Protein AF-A0A084AQ09-F1 (afdb_monomer)

Foldseek 3Di:
DPVPPPVPPPPPPPPPPDDPDDDPPPLPPVLPPQPPPDDDCVVQVVLQVLQLCCLVVPLLPDPVNVVVCVVQQHDRPVCVVVVVVVPDDDDDDPPPPPPPSVNRVLLVLLSCQFAQVNDPVSQCSNGNDSSCRHVVSSNLSSNLVLVVCVVPDDPVVSQVSSADPPRSGGPHGDDHPPQDPVSVVVSVVSVVVVVVVVVCCVDCNHPPNPPPPDDD

Mean predicted aligned error: 13.85 Å

Radius of gyration: 21.56 Å; Cα contacts (8 Å, |Δi|>4): 158; chains: 1; bounding box: 60×42×76 Å

InterPro domains:
  IPR053267 Verrucosidin biosynthesis-associated protein [PTHR42087] (35-210)

Structure (mmCIF, N/CA/C/O backbone):
data_AF-A0A084AQ09-F1
#
_entry.id   AF-A0A084AQ09-F1
#
loop_
_atom_site.group_PDB
_atom_site.id
_atom_site.type_symbol
_atom_site.label_atom_id
_atom_site.label_alt_id
_atom_site.label_comp_id
_atom_site.label_asym_id
_atom_site.label_entity_id
_atom_site.label_seq_id
_atom_site.pdbx_PDB_ins_code
_atom_site.Cartn_x
_atom_site.Cartn_y
_atom_site.Cartn_z
_atom_site.occupancy
_atom_site.B_iso_or_equiv
_atom_site.auth_seq_id
_atom_site.auth_comp_id
_atom_site.auth_asym_id
_atom_site.auth_atom_id
_atom_site.pdbx_PDB_model_num
ATOM 1 N N . MET A 1 1 ? -29.476 0.395 12.402 1.00 36.78 1 MET A N 1
ATOM 2 C CA . MET A 1 1 ? -29.110 1.806 12.131 1.00 36.78 1 MET A CA 1
ATOM 3 C C . MET A 1 1 ? -29.546 2.772 13.251 1.00 36.78 1 MET A C 1
ATOM 5 O O . MET A 1 1 ? -29.807 3.928 12.966 1.00 36.78 1 MET A O 1
ATOM 9 N N . TYR A 1 2 ? -29.608 2.331 14.520 1.00 25.38 2 TYR A N 1
ATOM 10 C CA . TYR A 1 2 ? -29.968 3.191 15.671 1.00 25.38 2 TYR A CA 1
ATOM 11 C C . TYR A 1 2 ? -29.062 3.009 16.904 1.00 25.38 2 TYR A C 1
ATOM 13 O O . TYR A 1 2 ? -29.253 3.682 17.906 1.00 25.38 2 TYR A O 1
ATOM 21 N N . VAL A 1 3 ? -28.024 2.171 16.816 1.00 29.95 3 VAL A N 1
ATOM 22 C CA . VAL A 1 3 ? -26.979 2.068 17.857 1.00 29.95 3 VAL A CA 1
ATOM 23 C C . VAL A 1 3 ? -25.867 3.118 17.637 1.00 29.95 3 VAL A C 1
ATOM 25 O O . VAL A 1 3 ? -25.053 3.369 18.511 1.00 29.95 3 VAL A O 1
ATOM 28 N N . PHE A 1 4 ? -25.888 3.815 16.494 1.00 36.34 4 PHE A N 1
ATOM 29 C CA . PHE A 1 4 ? -24.836 4.737 16.042 1.00 36.34 4 PHE A CA 1
ATOM 30 C C . PHE A 1 4 ? -24.928 6.177 16.586 1.00 36.34 4 PHE A C 1
ATOM 32 O O . PHE A 1 4 ? -24.011 6.958 16.363 1.00 36.34 4 PHE A O 1
ATOM 39 N N . ALA A 1 5 ? -26.005 6.549 17.287 1.00 28.75 5 ALA A N 1
ATOM 40 C CA . ALA A 1 5 ? -26.196 7.919 17.787 1.00 28.75 5 ALA A CA 1
ATOM 41 C C . ALA A 1 5 ? -26.001 8.065 19.307 1.00 28.75 5 ALA A C 1
ATOM 43 O O . ALA A 1 5 ? -25.751 9.166 19.785 1.00 28.75 5 ALA A O 1
ATOM 44 N N . ALA A 1 6 ? -26.091 6.975 20.076 1.00 27.61 6 ALA A N 1
ATOM 45 C CA . ALA A 1 6 ? -26.111 7.057 21.538 1.00 27.61 6 ALA A CA 1
ATOM 46 C C . ALA A 1 6 ? -24.719 7.205 22.177 1.00 27.61 6 ALA A C 1
ATOM 48 O O . ALA A 1 6 ? -24.623 7.683 23.299 1.00 27.61 6 ALA A O 1
ATOM 49 N N . PHE A 1 7 ? -23.640 6.855 21.470 1.00 29.42 7 PHE A N 1
ATOM 50 C CA . PHE A 1 7 ? -22.275 6.962 22.009 1.00 29.42 7 PHE A CA 1
ATOM 51 C C . PHE A 1 7 ? -21.603 8.324 21.758 1.00 29.42 7 PHE A C 1
ATOM 53 O O . PHE A 1 7 ? -20.491 8.555 22.221 1.00 29.42 7 PHE A O 1
ATOM 60 N N . LEU A 1 8 ? -22.269 9.231 21.034 1.00 36.00 8 LEU A N 1
ATOM 61 C CA . LEU A 1 8 ? -21.728 10.548 20.673 1.00 36.00 8 LEU A CA 1
ATOM 62 C C . LEU A 1 8 ? -22.194 11.693 21.584 1.00 36.00 8 LEU A C 1
ATOM 64 O O . LEU A 1 8 ? -21.712 12.806 21.415 1.00 36.00 8 LEU A O 1
ATOM 68 N N . MET A 1 9 ? -23.100 11.456 22.540 1.00 27.83 9 MET A N 1
ATOM 69 C CA . MET A 1 9 ? -23.623 12.528 23.404 1.00 27.83 9 MET A CA 1
ATOM 70 C C . MET A 1 9 ? -22.913 12.686 24.757 1.00 27.83 9 MET A C 1
ATOM 72 O O . MET A 1 9 ? -23.217 13.642 25.457 1.00 27.83 9 MET A O 1
ATOM 76 N N . ASP A 1 10 ? -21.959 11.819 25.117 1.00 33.75 10 ASP A N 1
ATOM 77 C CA . ASP A 1 10 ? -21.291 11.880 26.436 1.00 33.75 10 ASP A CA 1
ATOM 78 C C . ASP A 1 10 ? -19.809 12.312 26.386 1.00 33.75 10 ASP A C 1
ATOM 80 O O . ASP A 1 10 ? -19.126 12.354 27.405 1.00 33.75 10 ASP A O 1
ATOM 84 N N . TYR A 1 11 ? -19.294 12.687 25.207 1.00 38.72 11 TYR A N 1
ATOM 85 C CA . TYR A 1 11 ? -17.913 13.171 25.025 1.00 38.72 11 TYR A CA 1
ATOM 86 C C . TYR A 1 11 ? -17.787 14.707 24.959 1.00 38.72 11 TYR A C 1
ATOM 88 O O . TYR A 1 11 ? -16.768 15.228 24.510 1.00 38.72 11 TYR A O 1
ATOM 96 N N . ASP A 1 12 ? -18.770 15.451 25.476 1.00 31.12 12 ASP A N 1
ATOM 97 C CA . ASP A 1 12 ? -18.714 16.922 25.608 1.00 31.12 12 ASP A CA 1
ATOM 98 C C . ASP A 1 12 ? -17.804 17.412 26.764 1.00 31.12 12 ASP A C 1
ATOM 100 O O . ASP A 1 12 ? -17.785 18.594 27.114 1.00 31.12 12 ASP A O 1
ATOM 104 N N . LEU A 1 13 ? -16.999 16.522 27.357 1.00 30.91 13 LEU A N 1
ATOM 105 C CA . LEU A 1 13 ? -16.125 16.812 28.503 1.00 30.91 13 LEU A CA 1
ATOM 106 C C . LEU A 1 13 ? -14.621 16.701 28.213 1.00 30.91 13 LEU A C 1
ATOM 108 O O . LEU A 1 13 ? -13.816 16.656 29.140 1.00 30.91 13 LEU A O 1
ATOM 112 N N . ILE A 1 14 ? -14.216 16.760 26.942 1.00 36.25 14 ILE A N 1
ATOM 113 C CA . ILE A 1 14 ? -12.836 17.107 26.574 1.00 36.25 14 ILE A CA 1
ATOM 114 C C . ILE A 1 14 ? -12.880 18.470 25.886 1.00 36.25 14 ILE A C 1
ATOM 116 O O . ILE A 1 14 ? -13.093 18.585 24.681 1.00 36.25 14 ILE A O 1
ATOM 120 N N . ARG A 1 15 ? -12.698 19.538 26.672 1.00 26.22 15 ARG A N 1
ATOM 121 C CA . ARG A 1 15 ? -12.430 20.874 26.129 1.00 26.22 15 ARG A CA 1
ATOM 122 C C . ARG A 1 15 ? -11.130 20.820 25.327 1.00 26.22 15 ARG A C 1
ATOM 124 O O . ARG A 1 15 ? -10.043 20.847 25.895 1.00 26.22 15 ARG A O 1
ATOM 131 N N . TRP A 1 16 ? -11.250 20.820 24.006 1.00 36.19 16 TRP A N 1
ATOM 132 C CA . TRP A 1 16 ? -10.146 20.898 23.043 1.00 36.19 16 TRP A CA 1
ATOM 133 C C . TRP A 1 16 ? -9.420 22.263 23.007 1.00 36.19 16 TRP A C 1
ATOM 135 O O . TRP A 1 16 ? -8.651 22.525 22.087 1.00 36.19 16 TRP A O 1
ATOM 145 N N . GLU A 1 17 ? -9.633 23.148 23.986 1.00 27.42 17 GLU A N 1
ATOM 146 C CA . GLU A 1 17 ? -9.145 24.538 23.959 1.00 27.42 17 GLU A CA 1
ATOM 147 C C . GLU A 1 17 ? -7.803 24.786 24.666 1.00 27.42 17 GLU A C 1
ATOM 149 O O . GLU A 1 17 ? -7.363 25.931 24.748 1.00 27.42 17 GLU A O 1
ATOM 154 N N . GLN A 1 18 ? -7.100 23.760 25.160 1.00 26.33 18 GLN A N 1
ATOM 155 C CA . GLN A 1 18 ? -5.880 24.023 25.933 1.00 26.33 18 GLN A CA 1
ATOM 156 C C . GLN A 1 18 ? -4.788 22.961 25.803 1.00 26.33 18 GLN A C 1
ATOM 158 O O . GLN A 1 18 ? -4.275 22.450 26.793 1.00 26.33 18 GLN A O 1
ATOM 163 N N . ILE A 1 19 ? -4.374 22.673 24.567 1.00 34.56 19 ILE A N 1
ATOM 164 C CA . ILE A 1 19 ? -3.079 22.027 24.318 1.00 34.56 19 ILE A CA 1
ATOM 165 C C . ILE A 1 19 ? -2.219 23.009 23.513 1.00 34.56 19 ILE A C 1
ATOM 167 O O . ILE A 1 19 ? -2.520 23.253 22.341 1.00 34.56 19 ILE A O 1
ATOM 171 N N . PRO A 1 20 ? -1.184 23.626 24.117 1.00 28.11 20 PRO A N 1
ATOM 172 C CA . PRO A 1 20 ? -0.312 24.538 23.400 1.00 28.11 20 PRO A CA 1
ATOM 173 C C . PRO A 1 20 ? 0.409 23.792 22.277 1.00 28.11 20 PRO A C 1
ATOM 175 O O . PRO A 1 20 ? 0.836 22.648 22.417 1.00 28.11 20 PRO A O 1
ATOM 178 N N . SER A 1 21 ? 0.511 24.490 21.152 1.00 34.59 21 SER A N 1
ATOM 179 C CA . SER A 1 21 ? 1.165 24.113 19.907 1.00 34.59 21 SER A CA 1
ATOM 180 C C . SER A 1 21 ? 2.533 23.452 20.113 1.00 34.59 21 SER A C 1
ATOM 182 O O . SER A 1 21 ? 3.563 24.123 20.151 1.00 34.59 21 SER A O 1
ATOM 184 N N . VAL A 1 22 ? 2.561 22.128 20.171 1.00 32.09 22 VAL A N 1
ATOM 185 C CA . VAL A 1 22 ? 3.733 21.340 19.791 1.00 32.09 22 VAL A CA 1
ATOM 186 C C . VAL A 1 22 ? 3.439 20.769 18.415 1.00 32.09 22 VAL A C 1
ATOM 188 O O . VAL A 1 22 ? 2.390 20.175 18.190 1.00 32.09 22 VAL A O 1
ATOM 191 N N . GLY A 1 23 ? 4.312 21.075 17.457 1.00 31.42 23 GLY A N 1
ATOM 192 C CA . GLY A 1 23 ? 4.158 20.737 16.048 1.00 31.42 23 GLY A CA 1
ATOM 193 C C . GLY A 1 23 ? 3.923 19.248 15.836 1.00 31.42 23 GLY A C 1
ATOM 194 O O . GLY A 1 23 ? 4.862 18.464 15.748 1.00 31.42 23 GLY A O 1
ATOM 195 N N . TRP A 1 24 ? 2.659 18.868 15.688 1.00 33.50 24 TRP A N 1
ATOM 196 C CA . TRP A 1 24 ? 2.252 17.539 15.266 1.00 33.50 24 TRP A CA 1
ATOM 197 C C . TRP A 1 24 ? 2.425 17.399 13.747 1.00 33.50 24 TRP A C 1
ATOM 199 O O . TRP A 1 24 ? 1.485 17.102 13.019 1.00 33.50 24 TRP A O 1
ATOM 209 N N . THR A 1 25 ? 3.648 17.565 13.241 1.00 33.28 25 THR A N 1
ATOM 210 C CA . THR A 1 25 ? 4.078 16.793 12.067 1.00 33.28 25 THR A CA 1
ATOM 211 C C . THR A 1 25 ? 4.481 15.418 12.563 1.00 33.28 25 THR A C 1
ATOM 213 O O . THR A 1 25 ? 5.640 15.009 12.493 1.00 33.28 25 THR A O 1
ATOM 216 N N . LEU A 1 26 ? 3.508 14.697 13.114 1.00 36.06 26 LEU A N 1
ATOM 217 C CA . LEU A 1 26 ? 3.648 13.270 13.256 1.00 36.06 26 LEU A CA 1
ATOM 218 C C . LEU A 1 26 ? 3.593 12.716 11.836 1.00 36.06 26 LEU A C 1
ATOM 220 O O . LEU A 1 26 ? 2.523 12.505 11.268 1.00 36.06 26 LEU A O 1
ATOM 224 N N . LYS A 1 27 ? 4.774 12.453 11.270 1.00 42.00 27 LYS A N 1
ATOM 225 C CA . LYS A 1 27 ? 4.996 11.353 10.323 1.00 42.00 27 LYS A CA 1
ATOM 226 C C . LYS A 1 27 ? 4.650 10.066 11.096 1.00 42.00 27 LYS A C 1
ATOM 228 O O . LYS A 1 27 ? 5.517 9.281 11.459 1.00 42.00 27 LYS A O 1
ATOM 233 N N . LEU A 1 28 ? 3.376 9.915 11.463 1.00 39.19 28 LEU A N 1
ATOM 234 C CA . LEU A 1 28 ? 2.856 8.805 12.234 1.00 39.19 28 LEU A CA 1
ATOM 235 C C . LEU A 1 28 ? 2.646 7.672 11.240 1.00 39.19 28 LEU A C 1
ATOM 237 O O . LEU A 1 28 ? 1.545 7.371 10.787 1.00 39.19 28 LEU A O 1
ATOM 241 N N . ILE A 1 29 ? 3.756 7.048 10.865 1.00 42.47 29 ILE A N 1
ATOM 242 C CA . ILE A 1 29 ? 3.709 5.639 10.532 1.00 42.47 29 ILE A CA 1
ATOM 243 C C . ILE A 1 29 ? 3.490 4.958 11.889 1.00 42.47 29 ILE A C 1
ATOM 245 O O . ILE A 1 29 ? 4.448 4.541 12.535 1.00 42.47 29 ILE A O 1
ATOM 249 N N . ILE A 1 30 ? 2.241 4.921 12.377 1.00 41.56 30 ILE A N 1
ATOM 250 C CA . ILE A 1 30 ? 1.882 3.933 13.395 1.00 41.56 30 ILE A CA 1
ATOM 251 C C . ILE A 1 30 ? 1.972 2.600 12.659 1.00 41.56 30 ILE A C 1
ATOM 253 O O . ILE A 1 30 ? 1.019 2.145 12.029 1.00 41.56 30 ILE A O 1
ATOM 257 N N . ILE A 1 31 ? 3.157 1.994 12.676 1.00 42.09 31 ILE A N 1
ATOM 258 C CA . ILE A 1 31 ? 3.258 0.552 12.522 1.00 42.09 31 ILE A CA 1
ATOM 259 C C . ILE A 1 31 ? 2.724 0.025 13.852 1.00 42.09 31 ILE A C 1
ATOM 261 O O . ILE A 1 31 ? 3.464 -0.052 14.829 1.00 42.09 31 ILE A O 1
ATOM 265 N N . GLN A 1 32 ? 1.411 -0.222 13.927 1.00 47.31 32 GLN A N 1
ATOM 266 C CA . GLN A 1 32 ? 0.847 -1.002 15.028 1.00 47.31 32 GLN A CA 1
ATOM 267 C C . GLN A 1 32 ? 1.655 -2.302 15.120 1.00 47.31 32 GLN A C 1
ATOM 269 O O . GLN A 1 32 ? 1.990 -2.855 14.062 1.00 47.31 32 GLN A O 1
ATOM 274 N N . PRO A 1 33 ? 1.977 -2.792 16.331 1.00 43.81 33 PRO A N 1
ATOM 2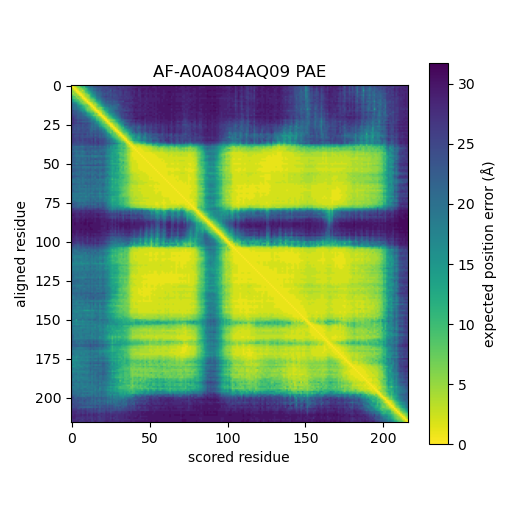75 C CA . PRO A 1 33 ? 2.596 -4.099 16.463 1.00 43.81 33 PRO A CA 1
ATOM 276 C C . PRO A 1 33 ? 1.700 -5.096 15.728 1.00 43.81 33 PRO A C 1
ATOM 278 O O . PRO A 1 33 ? 0.496 -5.182 15.980 1.00 43.81 33 PRO A O 1
ATOM 281 N N . MET A 1 34 ? 2.277 -5.760 14.725 1.00 49.91 34 MET A N 1
ATOM 282 C CA . MET A 1 34 ? 1.649 -6.890 14.048 1.00 49.91 34 MET A CA 1
ATOM 283 C C . MET A 1 34 ? 1.093 -7.812 15.132 1.00 49.91 34 MET A C 1
ATOM 285 O O . MET A 1 34 ? 1.819 -8.042 16.092 1.00 49.91 34 MET A O 1
ATOM 289 N N . GLN A 1 35 ? -0.157 -8.287 15.027 1.00 50.25 35 GLN A N 1
ATOM 290 C CA . GLN A 1 35 ? -0.752 -9.172 16.040 1.00 50.25 35 GLN A CA 1
ATOM 291 C C . GLN A 1 35 ? 0.271 -10.237 16.475 1.00 50.25 35 GLN A C 1
ATOM 293 O O . GLN A 1 35 ? 0.603 -11.141 15.711 1.00 50.25 35 GLN A O 1
ATOM 298 N N . GLU A 1 36 ? 0.812 -10.079 17.686 1.00 45.28 36 GLU A N 1
ATOM 299 C CA . GLU A 1 36 ? 2.079 -10.707 18.088 1.00 45.28 36 GLU A CA 1
ATOM 300 C C . GLU A 1 36 ? 1.964 -12.222 18.296 1.00 45.28 36 GLU A C 1
ATOM 302 O O . GLU A 1 36 ? 2.976 -12.908 18.403 1.00 45.28 36 GLU A O 1
ATOM 307 N N . SER A 1 37 ? 0.753 -12.784 18.333 1.00 50.44 37 SER A N 1
ATOM 308 C 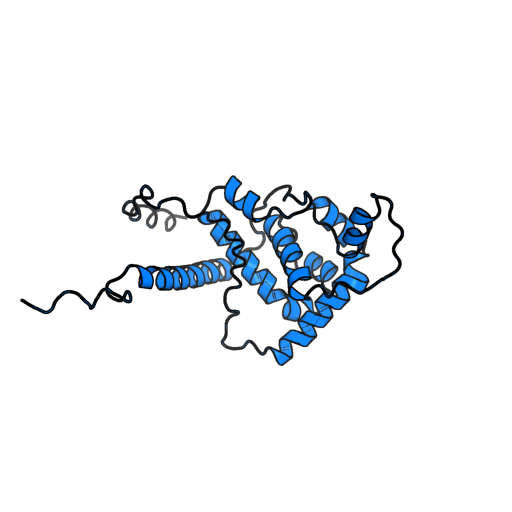CA . SER A 1 37 ? 0.564 -14.169 18.767 1.00 50.44 37 SER A CA 1
ATOM 309 C C . SER A 1 37 ? 1.082 -15.228 17.784 1.00 50.44 37 SER A C 1
ATOM 311 O O . SER A 1 37 ? 1.244 -16.373 18.203 1.00 50.44 37 SER A O 1
ATOM 313 N N . GLN A 1 38 ? 1.375 -14.881 16.519 1.00 56.94 38 GLN A N 1
ATOM 314 C CA . GLN A 1 38 ? 1.944 -15.804 15.515 1.00 56.94 38 GLN A CA 1
ATOM 315 C C . GLN A 1 38 ? 2.875 -15.134 14.480 1.00 56.94 38 GLN A C 1
ATOM 317 O O . GLN A 1 38 ? 3.055 -15.664 13.383 1.00 56.94 38 GLN A O 1
ATOM 322 N N . PHE A 1 39 ? 3.462 -13.967 14.772 1.00 70.75 39 PHE A N 1
ATOM 323 C CA . PHE A 1 39 ? 4.397 -13.352 13.825 1.00 70.75 39 PHE A CA 1
ATOM 324 C C . PHE A 1 39 ? 5.786 -13.995 13.911 1.00 70.75 39 PHE A C 1
ATOM 326 O O . PHE A 1 39 ? 6.589 -13.640 14.774 1.00 70.75 39 PHE A O 1
ATOM 333 N N . ASP A 1 40 ? 6.081 -14.921 12.997 1.00 84.50 40 ASP A N 1
ATOM 334 C CA . ASP A 1 40 ? 7.440 -15.426 12.802 1.00 84.50 40 ASP A CA 1
ATOM 335 C C . ASP A 1 40 ? 8.184 -14.564 11.773 1.00 84.50 40 ASP A C 1
ATOM 337 O O . ASP A 1 40 ? 7.911 -14.587 10.568 1.00 84.50 40 ASP A O 1
ATOM 341 N N . ILE A 1 41 ? 9.150 -13.788 12.264 1.00 84.94 41 ILE A N 1
ATOM 342 C CA . ILE A 1 41 ? 9.962 -12.896 11.438 1.00 84.94 41 ILE A CA 1
ATOM 343 C C . ILE A 1 41 ? 10.815 -13.651 10.409 1.00 84.94 41 ILE A C 1
ATOM 345 O O . ILE A 1 41 ? 11.088 -13.105 9.337 1.00 84.94 41 ILE A O 1
ATOM 349 N N . PHE A 1 42 ? 11.227 -14.887 10.704 1.00 89.38 42 PHE A N 1
ATOM 350 C CA . PHE A 1 42 ? 12.058 -15.695 9.813 1.00 89.38 42 PHE A CA 1
ATOM 351 C C . PHE A 1 42 ? 11.248 -16.306 8.673 1.00 89.38 42 PHE A C 1
ATOM 353 O O . PHE A 1 42 ? 11.768 -16.411 7.563 1.00 89.38 42 PHE A O 1
ATOM 360 N N . ASP A 1 43 ? 9.977 -16.626 8.910 1.00 89.94 43 ASP A N 1
ATOM 361 C CA . ASP A 1 43 ? 9.058 -17.062 7.856 1.00 89.94 43 ASP A CA 1
ATOM 362 C C . ASP A 1 43 ? 8.577 -15.879 7.004 1.00 89.94 43 ASP A C 1
ATOM 364 O O . ASP A 1 43 ? 8.440 -15.985 5.782 1.00 89.94 43 ASP A O 1
ATOM 368 N N . TRP A 1 44 ? 8.354 -14.723 7.634 1.00 90.94 44 TRP A N 1
ATOM 369 C CA . TRP A 1 44 ? 7.868 -13.520 6.965 1.00 90.94 44 TRP A CA 1
ATOM 370 C C . TRP A 1 44 ? 8.918 -12.847 6.073 1.00 90.94 44 TRP A C 1
ATOM 372 O O . TRP A 1 44 ? 8.618 -12.451 4.942 1.00 90.94 44 TRP A O 1
ATOM 382 N N . TYR A 1 45 ? 10.154 -12.688 6.555 1.00 91.12 45 TYR A N 1
ATOM 383 C CA . TYR A 1 45 ? 11.151 -11.864 5.868 1.00 91.12 45 TYR A CA 1
ATOM 384 C C . TYR A 1 45 ? 11.480 -12.339 4.439 1.00 91.12 45 TYR A C 1
ATOM 386 O O . TYR A 1 45 ? 11.505 -11.494 3.540 1.00 91.12 45 TYR A O 1
ATOM 394 N N . PRO A 1 46 ? 11.639 -13.649 4.152 1.00 93.94 46 PRO A N 1
ATOM 395 C CA . PRO A 1 46 ? 11.826 -14.135 2.785 1.00 93.94 46 PRO A CA 1
ATOM 396 C C . PRO A 1 46 ? 10.654 -13.785 1.856 1.00 93.94 46 PRO A C 1
ATOM 398 O O . PRO A 1 46 ? 10.858 -13.445 0.691 1.00 93.94 46 PRO A O 1
ATOM 401 N N . LYS A 1 47 ? 9.420 -13.817 2.374 1.00 94.88 47 LYS A N 1
ATOM 402 C CA . LYS A 1 47 ? 8.197 -13.468 1.634 1.00 94.88 47 LYS A CA 1
ATOM 403 C C . LYS A 1 47 ? 8.156 -11.982 1.315 1.00 94.88 47 LYS A C 1
ATOM 405 O O . LYS A 1 47 ? 7.881 -11.582 0.184 1.00 94.88 47 LYS A O 1
ATOM 410 N N . PHE A 1 48 ? 8.517 -11.161 2.293 1.00 93.75 48 PHE A N 1
ATOM 411 C CA . PHE A 1 48 ? 8.684 -9.728 2.109 1.00 93.75 48 PHE A CA 1
ATOM 412 C C . PHE A 1 48 ? 9.787 -9.394 1.087 1.00 93.75 48 PHE A C 1
ATOM 414 O O . PHE A 1 48 ? 9.582 -8.548 0.214 1.00 93.75 48 PHE A O 1
ATOM 421 N N . GLN A 1 49 ? 10.932 -10.085 1.131 1.00 93.38 49 GLN A N 1
ATOM 422 C CA . GLN A 1 49 ? 12.004 -9.922 0.144 1.00 93.38 49 GLN A CA 1
ATOM 423 C C . GLN A 1 49 ? 11.545 -10.294 -1.270 1.00 93.38 49 GLN A C 1
ATOM 425 O O . GLN A 1 49 ? 11.820 -9.542 -2.204 1.00 93.38 49 GLN A O 1
ATOM 430 N N . ALA A 1 50 ? 10.802 -11.394 -1.427 1.00 94.69 50 ALA A N 1
ATOM 431 C CA . ALA A 1 50 ? 10.225 -11.783 -2.712 1.00 94.69 50 ALA A CA 1
ATOM 432 C C . ALA A 1 50 ? 9.284 -10.698 -3.266 1.00 94.69 50 ALA A C 1
ATOM 434 O O . ALA A 1 50 ? 9.361 -10.365 -4.448 1.00 94.69 50 ALA A O 1
ATOM 435 N N . CYS A 1 51 ? 8.466 -10.081 -2.405 1.00 96.31 51 CYS A N 1
ATOM 436 C CA . CYS A 1 51 ? 7.592 -8.972 -2.794 1.00 96.31 51 CYS A CA 1
ATOM 437 C C . CYS A 1 51 ? 8.373 -7.752 -3.287 1.00 96.31 51 CYS A C 1
ATOM 439 O O . CYS A 1 51 ? 8.031 -7.146 -4.305 1.00 96.31 51 CYS A O 1
ATOM 441 N N . LEU A 1 52 ? 9.434 -7.384 -2.562 1.00 93.56 52 LEU A N 1
ATOM 442 C CA . LEU A 1 52 ? 10.299 -6.274 -2.946 1.00 93.56 52 LEU A CA 1
ATOM 443 C C . LEU A 1 52 ? 10.969 -6.546 -4.291 1.00 93.56 52 LEU A C 1
ATOM 445 O O . LEU A 1 52 ? 10.953 -5.685 -5.169 1.00 93.56 52 LEU A O 1
ATOM 449 N N . GLN A 1 53 ? 11.561 -7.730 -4.439 1.00 93.56 53 GLN A N 1
ATOM 450 C CA . GLN A 1 53 ? 12.254 -8.110 -5.658 1.00 93.56 53 GLN A CA 1
ATOM 451 C C . GLN A 1 53 ? 11.287 -8.116 -6.843 1.00 93.56 53 GLN A C 1
ATOM 453 O O . GLN A 1 53 ? 11.587 -7.521 -7.872 1.00 93.56 53 GLN A O 1
ATOM 458 N N . HIS A 1 54 ? 10.084 -8.675 -6.677 1.00 96.25 54 HIS A N 1
ATOM 459 C CA . HIS A 1 54 ? 9.052 -8.612 -7.706 1.00 96.25 54 HIS A CA 1
ATOM 460 C C . HIS A 1 54 ? 8.703 -7.167 -8.077 1.00 96.25 54 HIS A C 1
ATOM 462 O O . HIS A 1 54 ? 8.642 -6.835 -9.260 1.00 96.25 54 HIS A O 1
ATOM 468 N N . PHE A 1 55 ? 8.495 -6.289 -7.092 1.00 95.81 55 PHE A N 1
ATOM 469 C CA . PHE A 1 55 ? 8.152 -4.894 -7.356 1.00 95.81 55 PHE A CA 1
ATOM 470 C C . PHE A 1 55 ? 9.243 -4.163 -8.144 1.00 95.81 55 PHE A C 1
ATOM 472 O O . PHE A 1 55 ? 8.928 -3.413 -9.072 1.00 95.81 55 PHE A O 1
ATOM 479 N N . LEU A 1 56 ? 10.512 -4.397 -7.798 1.00 93.19 56 LEU A N 1
ATOM 480 C CA . LEU A 1 56 ? 11.662 -3.779 -8.455 1.00 93.19 56 LEU A CA 1
ATOM 481 C C . LEU A 1 56 ? 11.939 -4.380 -9.840 1.00 93.19 56 LEU A C 1
ATOM 483 O O . LEU A 1 56 ? 12.184 -3.636 -10.784 1.00 93.19 56 LEU A O 1
ATOM 487 N N . ASP A 1 57 ? 11.859 -5.692 -10.005 1.00 93.62 57 ASP A N 1
ATOM 488 C CA . ASP A 1 57 ? 12.267 -6.336 -11.257 1.00 93.62 57 ASP A CA 1
ATOM 489 C C . ASP A 1 57 ? 11.119 -6.403 -12.280 1.00 93.62 57 ASP A C 1
ATOM 491 O O . ASP A 1 57 ? 11.349 -6.345 -13.489 1.00 93.62 57 ASP A O 1
ATOM 495 N N . HIS A 1 58 ? 9.867 -6.474 -11.812 1.00 95.12 58 HIS A N 1
ATOM 496 C CA . HIS A 1 58 ? 8.692 -6.719 -12.653 1.00 95.12 58 HIS A CA 1
ATOM 497 C C . HIS A 1 58 ? 7.591 -5.669 -12.475 1.00 95.12 58 HIS A C 1
ATOM 499 O O . HIS A 1 58 ? 7.193 -5.024 -13.452 1.00 95.12 58 HIS A O 1
ATOM 505 N N . GLY A 1 59 ? 7.112 -5.469 -11.244 1.00 96.12 59 GLY A N 1
ATOM 506 C CA . GLY A 1 59 ? 5.935 -4.654 -10.936 1.00 96.12 59 GLY A CA 1
ATOM 507 C C . GLY A 1 59 ? 6.038 -3.246 -11.519 1.00 96.12 59 GLY A C 1
ATOM 508 O O . GLY A 1 59 ? 5.225 -2.865 -12.365 1.00 96.12 59 GLY A O 1
ATOM 509 N N . GLN A 1 60 ? 7.094 -2.504 -11.169 1.00 95.06 60 GLN A N 1
ATOM 510 C CA . GLN A 1 60 ? 7.312 -1.123 -11.627 1.00 95.06 60 GLN A CA 1
ATOM 511 C C . GLN A 1 60 ? 7.459 -0.965 -13.154 1.00 95.06 60 GLN A C 1
ATOM 513 O O . GLN A 1 60 ? 7.295 0.129 -13.704 1.00 95.06 60 GLN A O 1
ATOM 518 N N . HIS A 1 61 ? 7.773 -2.041 -13.870 1.00 95.50 61 HIS A N 1
ATOM 519 C CA . HIS A 1 61 ? 7.955 -2.011 -15.320 1.00 95.50 61 HIS A CA 1
ATOM 520 C C . HIS A 1 61 ? 6.679 -2.375 -16.089 1.00 95.50 61 HIS A C 1
ATOM 522 O O . HIS A 1 61 ? 6.599 -2.128 -17.296 1.00 95.50 61 HIS A O 1
ATOM 528 N N . SER A 1 62 ? 5.659 -2.903 -15.410 1.00 97.69 62 SER A N 1
ATOM 529 C CA . SER A 1 62 ? 4.400 -3.283 -16.042 1.00 97.69 62 SER A CA 1
ATOM 530 C C . SER A 1 62 ? 3.523 -2.067 -16.384 1.00 97.69 62 SER A C 1
ATOM 532 O O . SER A 1 62 ? 3.475 -1.067 -15.662 1.00 97.69 62 SER A O 1
ATOM 534 N N . LYS A 1 63 ? 2.784 -2.151 -17.501 1.00 97.88 63 LYS A N 1
ATOM 535 C CA . LYS A 1 63 ? 1.860 -1.086 -17.934 1.00 97.88 63 LYS A CA 1
ATOM 536 C C . LYS A 1 63 ? 0.726 -0.811 -16.939 1.00 97.88 63 LYS A C 1
ATOM 538 O O . LYS A 1 63 ? 0.475 0.367 -16.689 1.00 97.88 63 LYS A O 1
ATOM 543 N N . PRO A 1 64 ? 0.066 -1.825 -16.344 1.00 97.81 64 PRO A N 1
ATOM 544 C CA . PRO A 1 64 ? -0.975 -1.581 -15.349 1.00 97.81 64 PRO A CA 1
ATOM 545 C C . PRO A 1 64 ? -0.454 -0.824 -14.120 1.00 97.81 64 PRO A C 1
ATOM 547 O O . PRO A 1 64 ? -1.070 0.153 -13.704 1.00 97.81 64 PRO A O 1
ATOM 550 N N . VAL A 1 65 ? 0.712 -1.205 -13.587 1.00 97.88 65 VAL A N 1
ATOM 551 C CA . VAL A 1 65 ? 1.326 -0.528 -12.430 1.00 97.88 65 VAL A CA 1
ATOM 552 C C . VAL A 1 65 ? 1.730 0.903 -12.769 1.00 97.88 65 VAL A C 1
ATOM 554 O O . VAL A 1 65 ? 1.451 1.809 -11.989 1.00 97.88 65 VAL A O 1
ATOM 557 N N . GLN A 1 66 ? 2.321 1.142 -13.944 1.00 97.75 66 GLN A N 1
ATOM 558 C CA . GLN A 1 66 ? 2.640 2.498 -14.410 1.00 97.75 66 GLN A CA 1
ATOM 559 C C . GLN A 1 66 ? 1.391 3.376 -14.533 1.00 97.75 66 GLN A C 1
ATOM 561 O O . GLN A 1 66 ? 1.430 4.545 -14.153 1.00 97.75 66 GLN A O 1
ATOM 566 N N . ALA A 1 67 ? 0.285 2.816 -15.033 1.00 98.19 67 ALA A N 1
ATOM 567 C CA . ALA A 1 67 ? -0.981 3.529 -15.145 1.00 98.19 67 ALA A CA 1
ATOM 568 C C . ALA A 1 67 ? -1.541 3.904 -13.766 1.00 98.19 67 ALA A C 1
ATOM 570 O O . ALA A 1 67 ? -1.885 5.065 -13.550 1.00 98.19 67 ALA A O 1
ATOM 571 N N . VAL A 1 68 ? -1.568 2.959 -12.817 1.00 98.19 68 VAL A N 1
ATOM 572 C CA . VAL A 1 68 ? -1.994 3.234 -11.435 1.00 98.19 68 VAL A CA 1
ATOM 573 C C . VAL A 1 68 ? -1.084 4.279 -10.794 1.00 98.19 68 VAL A C 1
ATOM 575 O O . VAL A 1 68 ? -1.587 5.262 -10.262 1.00 98.19 68 VAL A O 1
ATOM 578 N N . ALA A 1 69 ? 0.239 4.121 -10.891 1.00 96.94 69 ALA A N 1
ATOM 579 C CA . ALA A 1 69 ? 1.214 5.027 -10.289 1.00 96.94 69 ALA A CA 1
ATOM 580 C C . ALA A 1 69 ? 1.067 6.471 -10.798 1.00 96.94 69 ALA A C 1
ATOM 582 O O . ALA A 1 69 ? 1.042 7.413 -10.004 1.00 96.94 69 ALA A O 1
ATOM 583 N N . ALA A 1 70 ? 0.888 6.642 -12.111 1.00 96.62 70 ALA A N 1
ATOM 584 C CA . ALA A 1 70 ? 0.605 7.943 -12.707 1.00 96.62 70 ALA A CA 1
ATOM 585 C C . ALA A 1 70 ? -0.731 8.519 -12.212 1.00 96.62 70 ALA A C 1
ATOM 587 O O . ALA A 1 70 ? -0.802 9.693 -11.859 1.00 96.62 70 ALA A O 1
ATOM 588 N N . PHE A 1 71 ? -1.777 7.691 -12.141 1.00 97.94 71 PHE A N 1
ATOM 589 C CA . PHE A 1 71 ? -3.114 8.119 -11.731 1.00 97.94 71 PHE A CA 1
ATOM 590 C C . PHE A 1 71 ? -3.180 8.572 -10.266 1.00 97.94 71 PHE A C 1
ATOM 592 O O . PHE A 1 71 ? -3.837 9.562 -9.951 1.00 97.94 71 PHE A O 1
ATOM 599 N N . VAL A 1 72 ? -2.470 7.882 -9.368 1.00 96.94 72 VAL A N 1
ATOM 600 C CA . VAL A 1 72 ? -2.433 8.201 -7.929 1.00 96.94 72 VAL A CA 1
ATOM 601 C C . VAL A 1 72 ? -1.300 9.167 -7.551 1.00 96.94 72 VAL A C 1
ATOM 603 O O . VAL A 1 72 ? -1.071 9.421 -6.365 1.00 96.94 72 VAL A O 1
ATOM 606 N N . ASN A 1 73 ? -0.602 9.717 -8.551 1.00 96.12 73 ASN A N 1
ATOM 607 C CA . ASN A 1 73 ? 0.520 10.646 -8.412 1.00 96.12 73 ASN A CA 1
ATOM 608 C C . ASN A 1 73 ? 1.629 10.137 -7.470 1.00 96.12 73 ASN A C 1
ATOM 610 O O . ASN A 1 73 ? 1.965 10.779 -6.471 1.00 96.12 73 ASN A O 1
ATOM 614 N N . ILE A 1 74 ? 2.185 8.962 -7.774 1.00 94.19 74 ILE A N 1
ATOM 615 C CA . ILE A 1 74 ? 3.347 8.399 -7.076 1.00 94.19 74 ILE A CA 1
ATOM 616 C C . ILE A 1 74 ? 4.412 7.951 -8.078 1.00 94.19 74 ILE A C 1
ATOM 618 O O . ILE A 1 74 ? 4.123 7.304 -9.083 1.00 94.19 74 ILE A O 1
ATOM 622 N N . ARG A 1 75 ? 5.669 8.304 -7.810 1.00 92.88 75 ARG A N 1
ATOM 623 C CA . ARG A 1 75 ? 6.818 7.945 -8.644 1.00 92.88 75 ARG A CA 1
ATOM 624 C C . ARG A 1 75 ? 7.293 6.551 -8.294 1.00 92.88 75 ARG A C 1
ATOM 626 O O . ARG A 1 75 ? 7.602 6.287 -7.134 1.00 92.88 75 ARG A O 1
ATOM 633 N N . LEU A 1 76 ? 7.444 5.716 -9.314 1.00 93.19 76 LEU A N 1
ATOM 634 C CA . LEU A 1 76 ? 8.045 4.390 -9.208 1.00 93.19 76 LEU A CA 1
ATOM 635 C C . LEU A 1 76 ? 9.563 4.479 -8.972 1.00 93.19 76 LEU A C 1
ATOM 637 O O . LEU A 1 76 ? 10.180 5.483 -9.346 1.00 93.19 76 LEU A O 1
ATOM 641 N N . PRO A 1 77 ? 10.205 3.443 -8.397 1.00 90.06 77 PRO 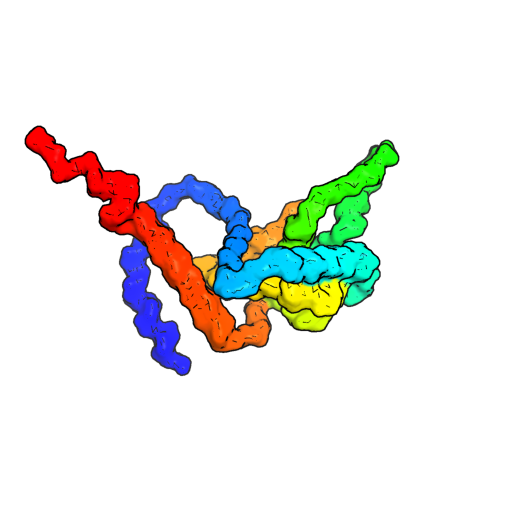A N 1
ATOM 642 C CA . PRO A 1 77 ? 11.628 3.497 -8.052 1.00 90.06 77 PRO A CA 1
ATOM 643 C C . PRO A 1 77 ? 12.540 3.857 -9.238 1.00 90.06 77 PRO A C 1
ATOM 645 O O . PRO A 1 77 ? 13.383 4.745 -9.114 1.00 90.06 77 PRO A O 1
ATOM 648 N N . ALA A 1 78 ? 12.311 3.268 -10.414 1.00 88.19 78 ALA A N 1
ATOM 649 C CA . ALA A 1 78 ? 13.071 3.530 -11.637 1.00 88.19 78 ALA A CA 1
ATOM 650 C C . ALA A 1 78 ? 12.944 4.979 -12.146 1.00 88.19 78 ALA A C 1
ATOM 652 O O . ALA A 1 78 ? 13.818 5.465 -12.861 1.00 88.19 78 ALA A O 1
ATOM 653 N N . GLN A 1 79 ? 11.883 5.698 -11.766 1.00 83.69 79 GLN A N 1
ATOM 654 C CA . GLN A 1 79 ? 11.659 7.089 -12.173 1.00 83.69 79 GLN A CA 1
ATOM 655 C C . GLN A 1 79 ? 12.435 8.090 -11.305 1.00 83.69 79 GLN A C 1
ATOM 657 O O . GLN A 1 79 ? 12.640 9.230 -11.720 1.00 83.69 79 GLN A O 1
ATOM 662 N N . ARG A 1 80 ? 12.909 7.685 -10.118 1.00 73.69 80 ARG A N 1
ATOM 663 C CA . ARG A 1 80 ? 13.610 8.582 -9.180 1.00 73.69 80 ARG A CA 1
ATOM 664 C C . ARG A 1 80 ? 14.994 9.015 -9.682 1.00 73.69 80 ARG A C 1
ATOM 666 O O . ARG A 1 80 ? 15.435 10.106 -9.347 1.00 73.69 80 ARG A O 1
ATOM 673 N N . GLY A 1 81 ? 15.642 8.221 -10.539 1.00 57.31 81 GLY A N 1
ATOM 674 C CA . GLY A 1 81 ? 16.919 8.588 -11.171 1.00 57.31 81 GLY A CA 1
ATOM 675 C C . GLY A 1 81 ? 16.795 9.592 -12.326 1.00 57.31 81 GLY A C 1
ATOM 676 O O . GLY A 1 81 ? 17.757 10.286 -12.636 1.00 57.31 81 GLY A O 1
ATOM 677 N N . LEU A 1 82 ? 15.614 9.707 -12.943 1.00 53.72 82 LEU A N 1
ATOM 678 C CA . LEU A 1 82 ? 15.377 10.617 -14.073 1.00 53.72 82 LEU A CA 1
ATOM 679 C C . LEU A 1 82 ? 15.156 12.069 -13.626 1.00 53.72 82 LEU A C 1
ATOM 681 O O . LEU A 1 82 ? 15.487 12.983 -14.372 1.00 53.72 82 LEU A O 1
ATOM 685 N N . ALA A 1 83 ? 14.653 12.286 -12.406 1.00 50.75 83 ALA A N 1
ATOM 686 C CA . ALA A 1 83 ? 14.426 13.625 -11.854 1.00 50.75 83 ALA A CA 1
ATOM 687 C C . ALA A 1 83 ? 15.730 14.391 -11.552 1.00 50.75 83 ALA A C 1
ATOM 689 O O . ALA A 1 83 ? 15.730 15.616 -11.554 1.00 50.75 83 ALA A O 1
ATOM 690 N N . MET A 1 84 ? 16.837 13.676 -11.326 1.00 45.56 84 MET A N 1
ATOM 691 C CA . MET A 1 84 ? 18.161 14.263 -11.066 1.00 45.56 84 MET A CA 1
ATOM 692 C C . MET A 1 84 ? 18.998 14.448 -12.342 1.00 45.56 84 MET A C 1
ATOM 694 O O . MET A 1 84 ? 20.042 15.084 -12.295 1.00 45.56 84 MET A O 1
ATOM 698 N N . ALA A 1 85 ? 18.571 13.884 -13.478 1.00 49.09 85 ALA A N 1
ATOM 699 C CA . ALA A 1 85 ? 19.308 13.940 -14.745 1.00 49.09 85 ALA A CA 1
ATOM 700 C C . ALA A 1 85 ? 18.952 15.164 -15.612 1.00 49.09 85 ALA A C 1
ATOM 702 O O . ALA A 1 85 ? 19.623 15.426 -16.608 1.00 49.09 85 ALA A O 1
ATOM 703 N N . SER A 1 86 ? 17.898 15.904 -15.254 1.00 49.59 86 SER A N 1
ATOM 704 C CA . SER A 1 86 ? 17.490 17.146 -15.924 1.00 49.59 86 SER A CA 1
ATOM 705 C C . SER A 1 86 ? 18.349 18.363 -15.562 1.00 49.59 86 SER A C 1
ATOM 707 O O . SER A 1 86 ? 18.318 19.339 -16.306 1.00 49.59 86 SER A O 1
ATOM 709 N N . ASP A 1 87 ? 19.156 18.286 -14.500 1.00 50.16 87 ASP A N 1
ATOM 710 C CA . ASP A 1 87 ? 20.229 19.243 -14.217 1.00 50.16 87 ASP A CA 1
ATOM 711 C C . ASP A 1 87 ? 21.562 18.593 -14.598 1.00 50.16 87 ASP A C 1
ATOM 713 O O . ASP A 1 87 ? 22.022 17.636 -13.978 1.00 50.16 87 ASP A O 1
ATOM 717 N N . GLY A 1 88 ? 22.144 19.063 -15.702 1.00 51.69 88 GLY A N 1
ATOM 718 C CA . GLY A 1 88 ? 23.291 18.441 -16.353 1.00 51.69 88 GLY A CA 1
ATOM 719 C C . GLY A 1 88 ? 24.502 18.272 -15.437 1.00 51.69 88 GLY A C 1
ATOM 720 O O . GLY A 1 88 ? 25.286 19.197 -15.252 1.00 51.69 88 GLY A O 1
ATOM 721 N N . ALA A 1 89 ? 24.719 17.053 -14.954 1.00 43.88 89 ALA A N 1
ATOM 722 C CA . ALA A 1 89 ? 26.014 16.600 -14.472 1.00 43.88 89 ALA A CA 1
ATOM 723 C C . ALA A 1 89 ? 26.177 15.109 -14.781 1.00 43.88 89 ALA A C 1
ATOM 725 O O . ALA A 1 89 ? 25.509 14.244 -14.216 1.00 43.88 89 ALA A O 1
ATOM 726 N N . ALA A 1 90 ? 27.089 14.805 -15.704 1.00 57.81 90 ALA A N 1
ATOM 727 C CA . ALA A 1 90 ? 27.598 13.459 -15.884 1.00 57.81 90 ALA A CA 1
ATOM 728 C C . ALA A 1 90 ? 28.297 13.015 -14.590 1.00 57.81 90 ALA A C 1
ATOM 730 O O . ALA A 1 90 ? 29.282 13.627 -14.183 1.00 57.81 90 ALA A O 1
ATOM 731 N N . ALA A 1 91 ? 27.822 11.939 -13.965 1.00 43.56 91 ALA A N 1
ATOM 732 C CA . ALA A 1 91 ? 28.580 11.253 -12.929 1.00 43.56 91 ALA A CA 1
ATOM 733 C C . ALA A 1 91 ? 28.285 9.751 -12.941 1.00 43.56 91 ALA A C 1
ATOM 735 O O . ALA A 1 91 ? 27.265 9.255 -12.464 1.00 43.56 91 ALA A O 1
ATOM 736 N N . SER A 1 92 ? 29.246 9.027 -13.499 1.00 51.75 92 SER A N 1
ATOM 737 C CA . SER A 1 92 ? 29.500 7.619 -13.257 1.00 51.75 92 SER A CA 1
ATOM 738 C C . SER A 1 92 ? 29.690 7.377 -11.757 1.00 51.75 92 SER A C 1
ATOM 740 O O . SER A 1 92 ? 30.722 7.732 -11.204 1.00 51.75 92 SER A O 1
ATOM 742 N N . ASN A 1 93 ? 28.694 6.789 -11.099 1.00 40.94 93 ASN A N 1
ATOM 743 C CA . ASN A 1 93 ? 28.865 5.805 -10.027 1.00 40.94 93 ASN A CA 1
ATOM 744 C C . ASN A 1 93 ? 27.481 5.308 -9.623 1.00 40.94 93 ASN A C 1
ATOM 746 O O . ASN A 1 93 ? 26.774 5.925 -8.830 1.00 40.94 93 ASN A O 1
ATOM 750 N N . ARG A 1 94 ? 27.088 4.166 -10.190 1.00 43.53 94 ARG A N 1
ATOM 751 C CA . ARG A 1 94 ? 25.891 3.425 -9.786 1.00 43.53 94 ARG A CA 1
ATOM 752 C C . ARG A 1 94 ? 26.178 2.722 -8.458 1.00 43.53 94 ARG A C 1
ATOM 754 O O . ARG A 1 94 ? 26.155 1.500 -8.388 1.00 43.53 94 ARG A O 1
ATOM 761 N N . ASN A 1 95 ? 26.482 3.486 -7.414 1.00 37.81 95 ASN A N 1
ATOM 762 C CA . ASN A 1 95 ? 26.331 2.970 -6.068 1.00 37.81 95 ASN A CA 1
ATOM 763 C C . ASN A 1 95 ? 24.834 2.946 -5.818 1.00 37.81 95 ASN A C 1
ATOM 765 O O . ASN A 1 95 ? 24.210 3.983 -5.608 1.00 37.81 95 ASN A O 1
ATOM 769 N N . SER A 1 96 ? 24.279 1.742 -5.948 1.00 45.50 96 SER A N 1
ATOM 770 C CA . SER A 1 96 ? 22.992 1.338 -5.410 1.00 45.50 96 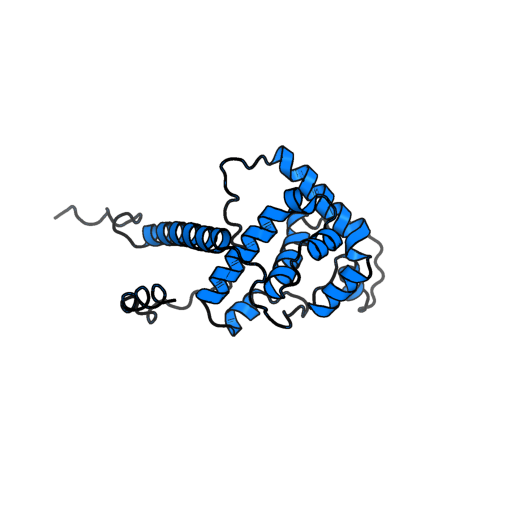SER A CA 1
ATOM 771 C C . SER A 1 96 ? 22.745 2.094 -4.111 1.00 45.50 96 SER A C 1
ATOM 773 O O . SER A 1 96 ? 23.343 1.779 -3.079 1.00 45.50 96 SER A O 1
ATOM 775 N N . LEU A 1 97 ? 21.899 3.125 -4.171 1.00 44.00 97 LEU A N 1
ATOM 776 C CA . LEU A 1 97 ? 21.291 3.667 -2.974 1.00 44.00 97 LEU A CA 1
ATOM 777 C C . LEU A 1 97 ? 20.630 2.457 -2.325 1.00 44.00 97 LEU A C 1
ATOM 779 O O . LEU A 1 97 ? 19.690 1.886 -2.877 1.00 44.00 97 LEU A O 1
ATOM 783 N N . SER A 1 98 ? 21.214 2.013 -1.217 1.00 47.72 98 SER A N 1
ATOM 784 C CA . SER A 1 98 ? 20.673 0.998 -0.329 1.00 47.72 98 SER A CA 1
ATOM 785 C C . SER A 1 98 ? 19.386 1.569 0.263 1.00 47.72 98 SER A C 1
ATOM 787 O O . SER A 1 98 ? 19.345 1.981 1.422 1.00 47.72 98 SER A O 1
ATOM 789 N N . LEU A 1 99 ? 18.339 1.686 -0.556 1.00 52.03 99 LEU A N 1
ATOM 790 C CA . LEU A 1 99 ? 17.007 1.973 -0.073 1.00 52.03 99 LEU A CA 1
ATOM 791 C C . LEU A 1 99 ? 16.639 0.783 0.802 1.00 52.03 99 LEU A C 1
ATOM 793 O O . LEU A 1 99 ? 16.541 -0.344 0.319 1.00 52.03 99 LEU A O 1
ATOM 797 N N . GLN A 1 100 ? 16.472 1.046 2.095 1.00 55.19 100 GLN A N 1
ATOM 798 C CA . GLN A 1 100 ? 15.954 0.052 3.018 1.00 55.19 100 GLN A CA 1
ATOM 799 C C . GLN A 1 100 ? 14.646 -0.507 2.426 1.00 55.19 100 GLN A C 1
ATOM 801 O O . GLN A 1 100 ? 13.747 0.281 2.117 1.00 55.19 100 GLN A O 1
ATOM 806 N N . PRO A 1 101 ? 14.534 -1.832 2.231 1.00 57.28 101 PRO A N 1
ATOM 807 C CA . PRO A 1 101 ? 13.385 -2.484 1.603 1.00 57.28 101 PRO A CA 1
ATOM 808 C C . PRO A 1 101 ? 12.014 -1.994 2.084 1.00 57.28 101 PRO A C 1
ATOM 810 O O . PRO A 1 101 ? 11.112 -1.741 1.285 1.00 57.28 101 PRO A O 1
ATOM 813 N N . SER A 1 102 ? 11.866 -1.803 3.397 1.00 58.25 102 SER A N 1
ATOM 814 C CA . SER A 1 102 ? 10.632 -1.335 4.037 1.00 58.25 102 SER A CA 1
ATOM 815 C C . SER A 1 102 ? 10.269 0.102 3.654 1.00 58.25 102 SER A C 1
ATOM 817 O O . SER A 1 102 ? 9.096 0.416 3.455 1.00 58.25 102 SER A O 1
ATOM 819 N N . VAL A 1 103 ? 11.270 0.965 3.466 1.00 62.84 103 VAL A N 1
ATOM 820 C CA . VAL A 1 103 ? 11.095 2.376 3.088 1.00 62.84 103 VAL A CA 1
ATOM 821 C C . VAL A 1 103 ? 10.579 2.510 1.653 1.00 62.84 103 VAL A C 1
ATOM 823 O O . VAL A 1 103 ? 9.929 3.501 1.321 1.00 62.84 103 VAL A O 1
ATOM 826 N N . ILE A 1 104 ? 10.821 1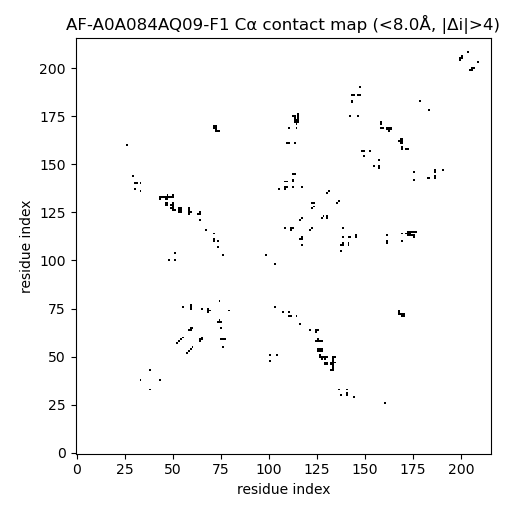.511 0.797 1.00 78.06 104 ILE A N 1
ATOM 827 C CA . ILE A 1 104 ? 10.289 1.510 -0.568 1.00 78.06 104 ILE A CA 1
ATOM 828 C C . ILE A 1 104 ? 8.802 1.192 -0.560 1.00 78.06 104 ILE A C 1
ATOM 830 O O . ILE A 1 104 ? 8.057 1.917 -1.199 1.00 78.06 104 ILE A O 1
ATOM 834 N N . VAL A 1 105 ? 8.372 0.133 0.127 1.00 86.88 105 VAL A N 1
ATOM 835 C CA . VAL A 1 105 ? 7.027 -0.443 -0.042 1.00 86.88 105 VAL A CA 1
ATOM 836 C C . VAL A 1 105 ? 5.936 0.383 0.648 1.00 86.88 105 VAL A C 1
ATOM 838 O O . VAL A 1 105 ? 4.879 0.620 0.058 1.00 86.88 105 VAL A O 1
ATOM 841 N N . VAL A 1 106 ? 6.191 0.863 1.871 1.00 90.44 106 VAL A N 1
ATOM 842 C CA . VAL A 1 106 ? 5.182 1.543 2.707 1.00 90.44 106 VAL A CA 1
ATOM 843 C C . VAL A 1 106 ? 4.528 2.746 2.005 1.00 90.44 106 VAL A C 1
ATOM 845 O O . VAL A 1 106 ? 3.299 2.814 2.003 1.00 90.44 106 VAL A O 1
ATOM 848 N N . PRO A 1 107 ? 5.264 3.667 1.349 1.00 91.56 107 PRO A N 1
ATOM 849 C CA . PRO A 1 107 ? 4.638 4.787 0.646 1.00 91.56 107 PRO A CA 1
ATOM 850 C C . PRO A 1 107 ? 3.659 4.372 -0.464 1.00 91.56 107 PRO A C 1
ATOM 852 O O . PRO A 1 107 ? 2.638 5.036 -0.644 1.00 91.56 107 PRO A O 1
ATOM 855 N N . TYR A 1 108 ? 3.924 3.270 -1.180 1.00 95.44 108 TYR A N 1
ATOM 856 C CA . TYR A 1 108 ? 2.996 2.772 -2.202 1.00 95.44 108 TYR A CA 1
ATOM 857 C C . TYR A 1 108 ? 1.748 2.177 -1.564 1.00 95.44 108 TYR A C 1
ATOM 859 O O . TYR A 1 108 ? 0.654 2.526 -1.989 1.00 95.44 108 TYR A O 1
ATOM 867 N N . ILE A 1 109 ? 1.885 1.366 -0.509 1.00 95.94 109 ILE A N 1
ATOM 868 C CA . ILE A 1 109 ? 0.728 0.825 0.224 1.00 95.94 109 ILE A CA 1
ATOM 869 C C . ILE A 1 109 ? -0.160 1.965 0.729 1.00 95.94 109 ILE A C 1
ATOM 871 O O . ILE A 1 109 ? -1.352 1.981 0.434 1.00 95.94 109 ILE A O 1
ATOM 875 N N . ARG A 1 110 ? 0.427 2.969 1.393 1.00 95.12 110 ARG A N 1
ATOM 876 C CA . ARG A 1 110 ? -0.287 4.168 1.865 1.00 95.12 110 ARG A CA 1
ATOM 877 C C . ARG A 1 110 ? -1.061 4.854 0.751 1.00 95.12 110 ARG A C 1
ATOM 879 O O . ARG A 1 110 ? -2.238 5.170 0.913 1.00 95.12 110 ARG A O 1
ATOM 886 N N . ARG A 1 111 ? -0.416 5.072 -0.398 1.00 95.88 111 ARG A N 1
ATOM 887 C CA . ARG A 1 111 ? -1.052 5.746 -1.530 1.00 95.88 111 ARG A CA 1
ATOM 888 C C . ARG A 1 111 ? -2.179 4.914 -2.137 1.00 95.88 111 ARG A C 1
ATOM 890 O O . ARG A 1 111 ? -3.230 5.476 -2.441 1.00 95.88 111 ARG A O 1
ATOM 897 N N . LEU A 1 112 ? -1.981 3.607 -2.297 1.00 97.44 112 LEU A N 1
ATOM 898 C CA . LEU A 1 112 ? -2.990 2.694 -2.834 1.00 97.44 112 LEU A CA 1
ATOM 899 C C . LEU A 1 112 ? -4.209 2.612 -1.909 1.00 97.44 112 LEU A C 1
ATOM 901 O O . LEU A 1 112 ? -5.327 2.752 -2.393 1.00 97.44 112 LEU A O 1
ATOM 905 N N . VAL A 1 113 ? -4.010 2.479 -0.595 1.00 96.62 113 VAL A N 1
ATOM 906 C CA . VAL A 1 113 ? -5.099 2.435 0.396 1.00 96.62 113 VAL A CA 1
ATOM 907 C C . VAL A 1 113 ? -5.911 3.731 0.374 1.00 96.62 113 VAL A C 1
ATOM 909 O O . VAL A 1 113 ? -7.119 3.697 0.150 1.00 96.62 113 VAL A O 1
ATOM 912 N N . ALA A 1 114 ? -5.256 4.887 0.511 1.00 95.38 114 ALA A N 1
ATOM 913 C CA . ALA A 1 114 ? -5.951 6.173 0.589 1.00 95.38 114 ALA A CA 1
ATOM 914 C C . ALA A 1 114 ? -6.702 6.549 -0.704 1.00 95.38 114 ALA A C 1
ATOM 916 O O . ALA A 1 114 ? -7.709 7.256 -0.656 1.00 95.38 114 ALA A O 1
ATOM 917 N N . THR A 1 115 ? -6.243 6.066 -1.865 1.00 96.56 115 THR A N 1
ATOM 918 C CA . THR A 1 115 ? -6.908 6.283 -3.166 1.00 96.56 115 THR A CA 1
ATOM 919 C C . THR A 1 115 ? -7.869 5.151 -3.560 1.00 96.56 115 THR A C 1
ATOM 921 O O . THR A 1 115 ? -8.582 5.268 -4.560 1.00 96.56 115 THR A O 1
ATOM 924 N N . GLY A 1 116 ? -7.941 4.069 -2.775 1.00 95.69 116 GLY A N 1
ATOM 925 C CA . GLY A 1 116 ? -8.791 2.902 -3.025 1.00 95.69 116 GLY A CA 1
ATOM 926 C C . GLY A 1 116 ? -8.340 2.014 -4.193 1.00 95.69 116 GLY A C 1
ATOM 927 O O . GLY A 1 116 ? -9.182 1.409 -4.857 1.00 95.69 116 GLY A O 1
ATOM 928 N N . PHE A 1 117 ? -7.033 1.964 -4.465 1.00 97.06 117 PHE A N 1
ATOM 929 C CA . PHE A 1 117 ? -6.374 1.072 -5.430 1.00 97.06 117 PHE A CA 1
ATOM 930 C C . PHE A 1 117 ? -5.662 -0.102 -4.739 1.00 97.06 117 PHE A C 1
ATOM 932 O O . PHE A 1 117 ? -4.639 -0.588 -5.205 1.00 97.06 117 PHE A O 1
ATOM 939 N N . ASP A 1 118 ? -6.199 -0.590 -3.627 1.00 96.94 118 ASP A N 1
ATOM 940 C CA . ASP A 1 118 ? -5.601 -1.633 -2.790 1.00 96.94 118 ASP A CA 1
ATOM 941 C C . ASP A 1 118 ? -6.301 -3.000 -2.926 1.00 96.94 118 ASP A C 1
ATOM 943 O O . ASP A 1 118 ? -6.282 -3.824 -2.016 1.00 96.94 118 ASP A O 1
ATOM 947 N N . SER A 1 119 ? -6.942 -3.259 -4.071 1.00 96.25 119 SER A N 1
ATOM 948 C CA . SER A 1 119 ? -7.562 -4.564 -4.343 1.00 96.25 119 SER A CA 1
ATOM 949 C C . SER A 1 119 ? -6.512 -5.683 -4.469 1.00 96.25 119 SER A C 1
ATOM 951 O O . SER A 1 119 ? -5.401 -5.405 -4.935 1.00 96.25 119 SER A O 1
ATOM 953 N N . PRO A 1 120 ? -6.865 -6.955 -4.191 1.00 96.81 120 PRO A N 1
ATOM 954 C CA . PRO A 1 120 ? -5.947 -8.089 -4.336 1.00 96.81 120 PRO A CA 1
ATOM 955 C C . PRO A 1 120 ? -5.248 -8.166 -5.699 1.00 96.81 120 PRO A C 1
ATOM 957 O O . PRO A 1 120 ? -4.063 -8.472 -5.765 1.00 96.81 120 PRO A O 1
ATOM 960 N N . ALA A 1 121 ? -5.953 -7.834 -6.786 1.00 97.00 121 ALA A N 1
ATOM 961 C CA . ALA A 1 121 ? -5.386 -7.839 -8.134 1.00 97.00 121 ALA A CA 1
ATOM 962 C C . ALA A 1 121 ? -4.342 -6.728 -8.344 1.00 97.00 121 ALA A C 1
ATOM 964 O O . ALA A 1 121 ? -3.339 -6.939 -9.022 1.00 97.00 121 ALA A O 1
ATOM 965 N N . VAL A 1 122 ? -4.556 -5.545 -7.757 1.00 97.81 122 VAL A N 1
ATOM 966 C CA . VAL A 1 122 ? -3.582 -4.444 -7.840 1.00 97.81 122 VAL A CA 1
ATOM 967 C C . VAL A 1 122 ? -2.370 -4.743 -6.963 1.00 97.81 122 VAL A C 1
ATOM 969 O O . VAL A 1 122 ? -1.245 -4.589 -7.428 1.00 97.81 122 VAL A O 1
ATOM 972 N N . LEU A 1 123 ? -2.576 -5.227 -5.734 1.00 98.12 123 LEU A N 1
ATOM 973 C CA . LEU A 1 123 ? -1.482 -5.610 -4.836 1.00 98.12 123 LEU A CA 1
ATOM 974 C C . LEU A 1 123 ? -0.624 -6.726 -5.436 1.00 98.12 123 LEU A C 1
ATOM 976 O O . LEU A 1 123 ? 0.599 -6.623 -5.418 1.00 98.12 123 LEU A O 1
ATOM 980 N N . HIS A 1 124 ? -1.254 -7.724 -6.058 1.00 98.38 124 HIS A N 1
ATOM 981 C CA . HIS A 1 124 ? -0.562 -8.754 -6.832 1.00 98.38 124 HIS A CA 1
ATOM 982 C C . HIS A 1 124 ? 0.246 -8.167 -7.994 1.00 98.38 124 HIS A C 1
ATOM 984 O O . HIS A 1 124 ? 1.420 -8.485 -8.141 1.00 98.38 124 HIS A O 1
ATOM 990 N N . GLY A 1 125 ? -0.330 -7.248 -8.773 1.00 98.00 125 GLY A N 1
ATOM 991 C CA . GLY A 1 125 ? 0.386 -6.599 -9.874 1.00 98.00 125 GLY A CA 1
ATOM 992 C C . GLY A 1 125 ? 1.603 -5.775 -9.429 1.00 98.00 125 GLY A C 1
ATOM 993 O O . GLY A 1 125 ? 2.582 -5.684 -10.167 1.00 98.00 125 GLY A O 1
ATOM 994 N N . PHE A 1 126 ? 1.559 -5.176 -8.235 1.00 97.88 126 PHE A N 1
ATOM 995 C CA . PHE A 1 126 ? 2.691 -4.441 -7.664 1.00 97.88 126 PHE A CA 1
ATOM 996 C C . PHE A 1 126 ? 3.735 -5.370 -7.028 1.00 97.88 126 PHE A C 1
ATOM 998 O O . PHE A 1 126 ? 4.927 -5.156 -7.232 1.00 97.88 126 PHE A O 1
ATOM 1005 N N . PHE A 1 127 ? 3.312 -6.368 -6.250 1.00 97.62 127 PHE A N 1
ATOM 1006 C CA . PHE A 1 127 ? 4.173 -7.080 -5.296 1.00 97.62 127 PHE A CA 1
ATOM 1007 C C . PHE A 1 127 ? 4.290 -8.593 -5.546 1.00 97.62 127 PHE A C 1
ATOM 1009 O O . PHE A 1 127 ? 5.021 -9.266 -4.829 1.00 97.62 127 PHE A O 1
ATOM 1016 N N . GLY A 1 128 ? 3.636 -9.138 -6.569 1.00 97.56 128 GLY A N 1
ATOM 1017 C CA . GLY A 1 128 ? 3.728 -10.551 -6.941 1.00 97.56 128 GLY A CA 1
ATOM 1018 C C . GLY A 1 128 ? 2.915 -11.488 -6.047 1.00 97.56 128 GLY A C 1
ATOM 1019 O O . GLY A 1 128 ? 2.119 -11.051 -5.222 1.00 97.56 128 GLY A O 1
ATOM 1020 N N . ASP A 1 129 ? 3.103 -12.798 -6.224 1.00 98.00 129 ASP A N 1
ATOM 1021 C CA . ASP A 1 129 ? 2.268 -13.841 -5.601 1.00 98.00 129 ASP A CA 1
ATOM 1022 C C . ASP A 1 129 ? 2.366 -13.890 -4.069 1.00 98.00 129 ASP A C 1
ATOM 1024 O O . ASP A 1 129 ? 1.385 -14.185 -3.391 1.00 98.00 129 ASP A O 1
ATOM 1028 N N . GLU A 1 130 ? 3.534 -13.556 -3.520 1.00 96.88 130 GLU A N 1
ATOM 1029 C CA . GLU A 1 130 ? 3.816 -13.628 -2.080 1.00 96.88 130 GLU A CA 1
ATOM 1030 C C . GLU A 1 130 ? 3.281 -12.411 -1.303 1.00 96.88 130 GLU A C 1
ATOM 1032 O O . GLU A 1 130 ? 3.473 -12.324 -0.088 1.00 96.88 130 GLU A O 1
ATOM 1037 N N . TRP A 1 131 ? 2.598 -11.464 -1.967 1.00 97.06 131 TRP A N 1
ATOM 1038 C CA . TRP A 1 131 ? 2.097 -10.240 -1.332 1.00 97.06 131 TRP A CA 1
ATOM 1039 C C . TRP A 1 131 ? 1.260 -10.477 -0.062 1.00 97.06 131 TRP A C 1
ATOM 1041 O O . TRP A 1 131 ? 1.461 -9.711 0.888 1.00 97.06 131 TRP A O 1
ATOM 1051 N N . PRO A 1 132 ? 0.384 -11.506 0.039 1.00 95.56 132 PRO A N 1
ATOM 1052 C CA . PRO A 1 132 ? -0.442 -11.685 1.227 1.00 95.56 132 PRO A CA 1
ATOM 1053 C C . PRO A 1 132 ? 0.400 -11.965 2.472 1.00 95.56 132 PRO A C 1
ATOM 1055 O O . PRO A 1 132 ? 0.131 -11.396 3.525 1.00 95.56 132 PRO A O 1
ATOM 1058 N N . GLN A 1 133 ? 1.448 -12.792 2.358 1.00 93.69 133 GLN A N 1
ATOM 1059 C CA . GLN A 1 133 ? 2.332 -13.074 3.492 1.00 93.69 133 GLN A CA 1
ATOM 1060 C C . GLN A 1 133 ? 3.436 -12.025 3.644 1.00 93.69 133 GLN A C 1
ATOM 1062 O O . GLN A 1 133 ? 3.828 -11.725 4.763 1.00 93.69 133 GLN A O 1
ATOM 1067 N N . GLY A 1 134 ? 3.941 -11.449 2.552 1.00 92.88 134 GLY A N 1
ATOM 1068 C CA . GLY A 1 134 ? 5.068 -10.520 2.595 1.00 92.88 134 GLY A CA 1
ATOM 1069 C C . GLY A 1 134 ? 4.689 -9.101 3.014 1.00 92.88 134 GLY A C 1
ATOM 1070 O O . GLY A 1 134 ? 5.353 -8.514 3.865 1.00 92.88 134 GLY A O 1
ATOM 1071 N N . ILE A 1 135 ? 3.626 -8.529 2.439 1.00 93.94 135 ILE A N 1
ATOM 1072 C CA . ILE A 1 135 ? 3.222 -7.132 2.697 1.00 93.94 135 ILE A CA 1
ATOM 1073 C C . ILE A 1 135 ? 1.803 -6.990 3.251 1.00 93.94 135 ILE A C 1
ATOM 1075 O O . ILE A 1 135 ? 1.411 -5.877 3.603 1.00 93.94 135 ILE A O 1
ATOM 1079 N N . GLY A 1 136 ? 1.048 -8.089 3.365 1.00 92.62 136 GLY A N 1
ATOM 1080 C CA . GLY A 1 136 ? -0.343 -8.085 3.825 1.00 92.62 136 GLY A CA 1
ATOM 1081 C C . GLY A 1 136 ? -0.525 -7.382 5.167 1.00 92.62 136 GLY A C 1
ATOM 1082 O O . GLY A 1 136 ? -1.383 -6.518 5.293 1.00 92.62 136 GLY A O 1
ATOM 1083 N N . ALA A 1 137 ? 0.365 -7.616 6.131 1.00 88.31 137 ALA A N 1
ATOM 1084 C CA . ALA A 1 137 ? 0.287 -6.937 7.422 1.00 88.31 137 ALA A CA 1
ATOM 1085 C C . ALA A 1 137 ? 0.459 -5.409 7.337 1.00 88.31 137 ALA A C 1
ATOM 1087 O O . ALA A 1 137 ? -0.199 -4.675 8.075 1.00 88.31 137 ALA A O 1
ATOM 1088 N N . PHE A 1 138 ? 1.307 -4.907 6.430 1.00 89.94 138 PHE A N 1
ATOM 1089 C CA . PHE A 1 138 ? 1.426 -3.464 6.193 1.00 89.94 138 PHE A CA 1
ATOM 1090 C C . PHE A 1 138 ? 0.164 -2.904 5.539 1.00 89.94 138 PHE A C 1
ATOM 1092 O O . PHE A 1 138 ? -0.269 -1.809 5.888 1.00 89.94 138 PHE A O 1
ATOM 1099 N N . HIS A 1 139 ? -0.424 -3.650 4.602 1.00 94.12 139 HIS A N 1
ATOM 1100 C CA . HIS A 1 139 ? -1.676 -3.288 3.942 1.00 94.12 139 HIS A CA 1
ATOM 1101 C C . HIS A 1 139 ? -2.844 -3.228 4.930 1.00 94.12 139 HIS A C 1
ATOM 1103 O O . HIS A 1 139 ? -3.519 -2.205 5.010 1.00 94.12 139 HIS A O 1
ATOM 1109 N N . GLU A 1 140 ? -3.027 -4.262 5.747 1.00 91.25 140 GLU A N 1
ATOM 1110 C CA . GLU A 1 140 ? -4.063 -4.313 6.780 1.00 91.25 140 GLU A CA 1
ATOM 1111 C C . GLU A 1 140 ? -3.882 -3.220 7.839 1.00 91.25 140 GLU A C 1
ATOM 1113 O O . GLU A 1 140 ? -4.843 -2.546 8.209 1.00 91.25 140 GLU A O 1
ATOM 1118 N N . SER A 1 141 ? -2.648 -3.018 8.310 1.00 87.50 141 SER A N 1
ATOM 1119 C CA . SER A 1 141 ? -2.318 -1.956 9.267 1.00 87.50 141 SER A CA 1
ATOM 1120 C C . SER A 1 141 ? -2.665 -0.579 8.706 1.00 87.50 141 SER A C 1
ATOM 1122 O O . SER A 1 141 ? -3.340 0.218 9.355 1.00 87.50 141 SER A O 1
ATOM 1124 N N . GLU A 1 142 ? -2.306 -0.319 7.450 1.00 92.12 142 GLU A N 1
ATOM 1125 C CA . GLU A 1 142 ? -2.603 0.958 6.816 1.00 92.12 142 GLU A CA 1
ATOM 1126 C C . GLU A 1 142 ? -4.104 1.174 6.575 1.00 92.12 142 GLU A C 1
ATOM 1128 O O . GLU A 1 142 ? -4.589 2.292 6.738 1.00 92.12 142 GLU A O 1
ATOM 1133 N N . ARG A 1 143 ? -4.871 0.124 6.257 1.00 93.12 143 ARG A N 1
ATOM 1134 C CA . ARG A 1 143 ? -6.336 0.223 6.165 1.00 93.12 143 ARG A CA 1
ATOM 1135 C C . ARG A 1 143 ? -6.964 0.609 7.504 1.00 93.12 143 ARG A C 1
ATOM 1137 O O . ARG A 1 143 ? -7.800 1.513 7.537 1.00 93.12 143 ARG A O 1
ATOM 1144 N N . ARG A 1 144 ? -6.513 0.016 8.617 1.00 86.12 144 ARG A N 1
ATOM 1145 C CA . ARG A 1 144 ? -6.958 0.408 9.970 1.00 86.12 144 ARG A CA 1
ATOM 1146 C C . AR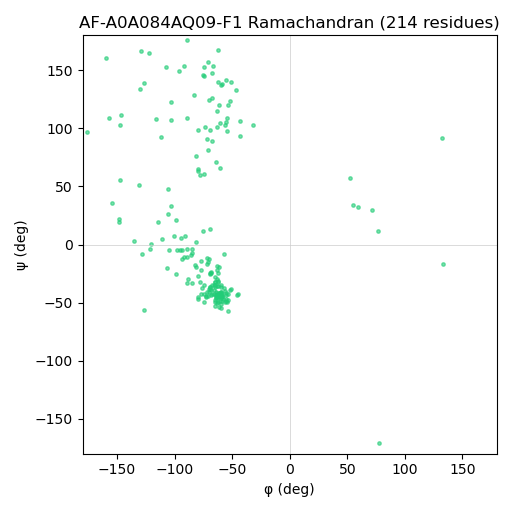G A 1 144 ? -6.571 1.846 10.310 1.00 86.12 144 ARG A C 1
ATOM 1148 O O . ARG A 1 144 ? -7.396 2.577 10.860 1.00 86.12 144 ARG A O 1
ATOM 1155 N N . ASN A 1 145 ? -5.354 2.261 9.953 1.00 86.62 145 ASN A N 1
ATOM 1156 C CA . ASN A 1 145 ? -4.884 3.638 10.133 1.00 86.62 145 ASN A CA 1
ATOM 1157 C C . ASN A 1 145 ? -5.770 4.629 9.374 1.00 86.62 145 ASN A C 1
ATOM 1159 O O . ASN A 1 145 ? -6.165 5.660 9.917 1.00 86.62 145 ASN A O 1
ATOM 1163 N N . TYR A 1 146 ? -6.120 4.305 8.131 1.00 89.00 146 TYR A N 1
ATOM 1164 C CA . TYR A 1 146 ? -6.947 5.163 7.298 1.00 89.00 146 TYR A CA 1
ATOM 1165 C C . TYR A 1 146 ? -8.407 5.231 7.783 1.00 89.00 146 TYR A C 1
ATOM 1167 O O . TYR A 1 146 ? -8.981 6.321 7.798 1.00 89.00 146 TYR A O 1
ATOM 1175 N N . LEU A 1 147 ? -8.986 4.117 8.268 1.00 85.88 147 LEU A N 1
ATOM 1176 C CA . LEU A 1 147 ? -10.293 4.129 8.950 1.00 85.88 147 LEU A CA 1
ATOM 1177 C C . LEU A 1 147 ? -10.288 5.115 10.119 1.00 85.88 147 LEU A C 1
ATOM 1179 O O . LEU A 1 147 ? -11.172 5.968 10.209 1.00 85.88 147 LEU A O 1
ATOM 1183 N N . PHE A 1 148 ? -9.270 5.038 10.976 1.00 82.69 148 PHE A N 1
ATOM 1184 C CA . PHE A 1 148 ? -9.159 5.915 12.135 1.00 82.69 148 PHE A CA 1
ATOM 1185 C C . PHE A 1 148 ? -8.982 7.379 11.737 1.00 82.69 148 PHE A C 1
ATOM 1187 O O . PHE A 1 148 ? -9.761 8.220 12.178 1.00 82.69 148 PHE A O 1
ATOM 1194 N N . ALA A 1 149 ? -8.041 7.673 10.835 1.00 81.94 149 ALA A N 1
ATOM 1195 C CA . ALA A 1 149 ? -7.791 9.031 10.360 1.00 81.94 149 ALA A CA 1
ATOM 1196 C C . ALA A 1 149 ? -9.056 9.669 9.764 1.00 81.94 149 ALA A C 1
ATOM 1198 O O . ALA A 1 149 ? -9.344 10.836 10.022 1.00 81.94 149 ALA A O 1
ATOM 1199 N N . SER A 1 150 ? -9.847 8.891 9.016 1.00 79.44 150 SER A N 1
ATOM 1200 C CA . SER A 1 150 ? -11.112 9.359 8.440 1.00 79.44 150 SER A CA 1
ATOM 1201 C C . SER A 1 150 ? -12.205 9.644 9.481 1.00 79.44 150 SER A C 1
ATOM 1203 O O . SER A 1 150 ? -13.104 10.439 9.208 1.00 79.44 150 SER A O 1
ATOM 1205 N N . LYS A 1 151 ? -12.129 9.017 10.664 1.00 76.94 151 LYS A N 1
ATOM 1206 C CA . LYS A 1 151 ? -13.071 9.181 11.782 1.00 76.94 151 LYS A CA 1
ATOM 1207 C C . LYS A 1 151 ? -12.661 10.318 12.726 1.00 76.94 151 LYS A C 1
ATOM 1209 O O . LYS A 1 151 ? -13.537 10.959 13.298 1.00 76.94 151 LYS A O 1
ATOM 1214 N N . SER A 1 152 ? -11.360 10.553 12.913 1.00 72.62 152 SER A N 1
ATOM 1215 C CA . SER A 1 152 ? -10.831 11.416 13.981 1.00 72.62 152 SER A CA 1
ATOM 1216 C C . SER A 1 152 ? -10.468 12.840 13.555 1.00 72.62 152 SER A C 1
ATOM 1218 O O . SER A 1 152 ? -10.444 13.732 14.399 1.00 72.62 152 SER A O 1
ATOM 1220 N N . ASP A 1 153 ? -10.156 13.077 12.280 1.00 79.38 153 ASP A N 1
ATOM 1221 C CA . ASP A 1 153 ? -9.661 14.369 11.794 1.00 79.38 153 ASP A CA 1
ATOM 1222 C C . ASP A 1 153 ? -10.447 14.885 10.584 1.00 79.38 153 ASP A C 1
ATOM 1224 O O . ASP A 1 153 ? -11.211 14.174 9.933 1.00 79.38 153 ASP A O 1
ATOM 1228 N N . ASN A 1 154 ? -10.251 16.165 10.254 1.00 82.94 154 ASN A N 1
ATOM 1229 C CA . ASN A 1 154 ? -10.865 16.739 9.061 1.00 82.94 154 ASN A CA 1
ATOM 1230 C C . ASN A 1 154 ? -10.176 16.270 7.770 1.00 82.94 154 ASN A C 1
ATOM 1232 O O . ASN A 1 154 ? -8.969 16.023 7.727 1.00 82.94 154 ASN A O 1
ATOM 1236 N N . TRP A 1 155 ? -10.954 16.256 6.687 1.00 81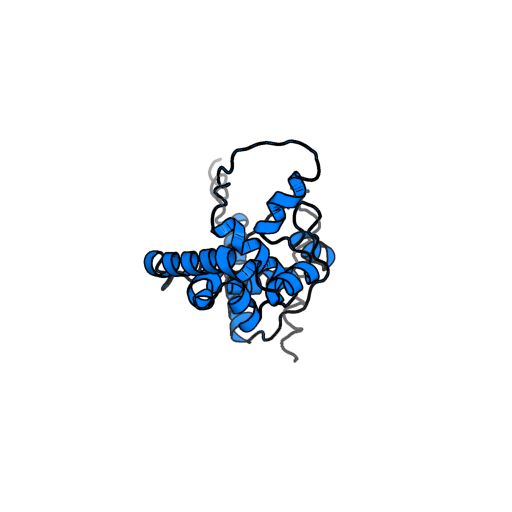.69 155 TRP A N 1
ATOM 1237 C CA . TRP A 1 155 ? -10.524 15.857 5.346 1.00 81.69 155 TRP A CA 1
ATOM 1238 C C . TRP A 1 155 ? -9.181 16.460 4.902 1.00 81.69 155 TRP A C 1
ATOM 1240 O O . TRP A 1 155 ? -8.347 15.755 4.339 1.00 81.69 155 TRP A O 1
ATOM 1250 N N . LEU A 1 156 ? -8.953 17.756 5.150 1.00 84.75 156 LEU A N 1
ATOM 1251 C CA . LEU A 1 156 ? -7.753 18.453 4.683 1.00 84.75 156 LEU A CA 1
ATOM 1252 C C . LEU A 1 156 ? -6.495 17.984 5.426 1.00 84.75 156 LEU A C 1
ATOM 1254 O O . LEU A 1 156 ? -5.459 17.773 4.799 1.00 84.75 156 LEU A O 1
ATOM 1258 N N . LYS A 1 157 ? -6.587 17.767 6.743 1.00 85.81 157 LYS A N 1
ATOM 1259 C CA . LYS A 1 157 ? -5.490 17.196 7.537 1.00 85.81 157 LYS A CA 1
ATOM 1260 C C . LYS A 1 157 ? -5.168 15.769 7.108 1.00 85.81 157 LYS A C 1
ATOM 1262 O O . LYS A 1 157 ? -3.997 15.463 6.897 1.00 85.81 157 LYS A O 1
ATOM 1267 N N . VAL A 1 158 ? -6.193 14.929 6.935 1.00 82.81 158 VAL A N 1
ATOM 1268 C CA . VAL A 1 158 ? -6.014 13.547 6.466 1.00 82.81 158 VAL A CA 1
ATOM 1269 C C . VAL A 1 158 ? -5.324 13.559 5.109 1.00 82.81 158 VAL A C 1
ATOM 1271 O O . VAL A 1 158 ? -4.303 12.906 4.941 1.00 82.81 158 VAL A O 1
ATOM 1274 N N . LYS A 1 159 ? -5.799 14.376 4.163 1.00 86.75 159 LYS A N 1
ATOM 1275 C CA . LYS A 1 159 ? -5.177 14.514 2.843 1.00 86.75 159 LYS A CA 1
ATOM 1276 C C . LYS A 1 159 ? -3.695 14.896 2.942 1.00 86.75 159 LYS A C 1
ATOM 1278 O O . LYS A 1 159 ? -2.861 14.242 2.320 1.00 86.75 159 LYS A O 1
ATOM 1283 N N . ASN A 1 160 ? -3.366 15.907 3.746 1.00 87.56 160 ASN A N 1
ATOM 1284 C CA . ASN A 1 160 ? -1.987 16.366 3.926 1.00 87.56 160 ASN A CA 1
ATOM 1285 C C . ASN A 1 160 ? -1.080 15.279 4.536 1.00 87.56 160 ASN A C 1
ATOM 1287 O O . ASN A 1 160 ? 0.096 15.209 4.196 1.00 87.56 160 ASN A O 1
ATOM 1291 N N . ALA A 1 161 ? -1.610 14.391 5.385 1.00 87.12 161 ALA A N 1
ATOM 1292 C CA . ALA A 1 161 ? -0.856 13.272 5.964 1.00 87.12 161 ALA A CA 1
ATOM 1293 C C . ALA A 1 161 ? -0.486 12.166 4.947 1.00 87.12 161 ALA A C 1
ATOM 1295 O O . ALA A 1 161 ? 0.340 11.295 5.245 1.00 87.12 161 ALA A O 1
ATOM 1296 N N . TYR A 1 162 ? -1.087 12.190 3.753 1.00 90.00 162 TYR A N 1
ATOM 1297 C CA . TYR A 1 162 ? -0.776 11.287 2.639 1.00 90.00 162 TYR A CA 1
ATOM 1298 C C . TYR A 1 162 ? 0.027 11.949 1.512 1.00 90.00 162 TYR A C 1
ATOM 1300 O O . TYR A 1 162 ? 0.428 11.255 0.568 1.00 90.00 162 TYR A O 1
ATOM 1308 N N . ASP A 1 163 ? 0.284 13.256 1.589 1.00 89.56 163 ASP A N 1
ATOM 1309 C CA . ASP A 1 163 ? 1.191 13.936 0.668 1.00 89.56 163 ASP A CA 1
ATOM 1310 C C . ASP A 1 163 ? 2.641 13.465 0.898 1.00 89.56 163 ASP A C 1
ATOM 1312 O O . ASP A 1 163 ? 3.046 13.101 2.004 1.00 89.56 163 ASP A O 1
ATOM 1316 N N . MET A 1 164 ? 3.426 13.428 -0.178 1.00 86.12 164 MET A N 1
ATOM 1317 C CA . MET A 1 164 ? 4.829 13.014 -0.172 1.00 86.12 164 MET A CA 1
ATOM 1318 C C . MET A 1 164 ? 5.724 14.134 -0.713 1.00 86.12 164 MET A C 1
ATOM 1320 O O . MET A 1 164 ? 5.262 15.076 -1.359 1.00 86.12 164 MET A O 1
ATOM 1324 N N . GLU A 1 16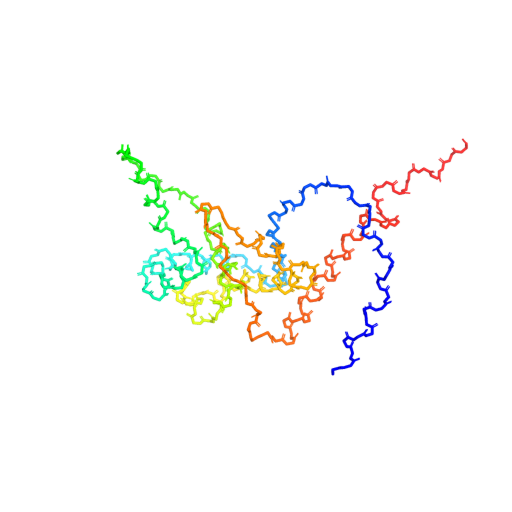5 ? 7.026 14.005 -0.463 1.00 79.62 165 GLU A N 1
ATOM 1325 C CA . GLU A 1 165 ? 8.060 14.912 -0.968 1.00 79.62 165 GLU A CA 1
ATOM 1326 C C . GLU A 1 165 ? 8.123 14.906 -2.518 1.00 79.62 165 GLU A C 1
ATOM 1328 O O . GLU A 1 165 ? 7.524 14.062 -3.199 1.00 79.62 165 GLU A O 1
ATOM 1333 N N . ASP A 1 166 ? 8.833 15.880 -3.091 1.00 82.50 166 ASP A N 1
ATOM 1334 C CA . ASP A 1 166 ? 9.019 16.062 -4.541 1.00 82.50 166 ASP A CA 1
ATOM 1335 C C . ASP A 1 166 ? 7.729 16.268 -5.361 1.00 82.50 166 ASP A C 1
ATOM 1337 O O . ASP A 1 166 ? 7.639 15.860 -6.523 1.00 82.50 166 ASP A O 1
ATOM 1341 N N . GLY A 1 167 ? 6.710 16.897 -4.765 1.00 84.69 167 GLY A N 1
ATOM 1342 C CA . GLY A 1 167 ? 5.453 17.229 -5.449 1.00 84.69 167 GLY A CA 1
ATOM 1343 C C . GLY A 1 167 ? 4.498 16.045 -5.644 1.00 84.69 167 GLY A C 1
ATOM 1344 O O . GLY A 1 167 ? 3.509 16.158 -6.370 1.00 84.69 167 GLY A O 1
ATOM 1345 N N . GLN A 1 168 ? 4.753 14.912 -4.987 1.00 91.31 168 GLN A N 1
ATOM 1346 C CA . GLN A 1 168 ? 3.877 13.738 -5.000 1.00 91.31 168 GLN A CA 1
ATOM 1347 C C . GLN A 1 168 ? 2.701 13.920 -4.030 1.00 91.31 168 GLN A C 1
ATOM 1349 O O . GLN A 1 168 ? 2.559 13.214 -3.028 1.00 91.31 168 GLN A O 1
ATOM 1354 N N . THR A 1 169 ? 1.830 14.882 -4.319 1.00 93.94 169 THR A N 1
ATOM 1355 C CA . THR A 1 169 ? 0.603 15.119 -3.552 1.00 93.94 169 THR A CA 1
ATOM 1356 C C . THR A 1 169 ? -0.449 14.056 -3.852 1.00 93.94 169 THR A C 1
ATOM 1358 O O . THR A 1 169 ? -0.544 13.560 -4.978 1.00 93.94 169 THR A O 1
ATOM 1361 N N . ILE A 1 170 ? -1.238 13.667 -2.854 1.00 94.38 170 ILE A N 1
ATOM 1362 C CA . ILE A 1 170 ? -2.361 12.757 -3.060 1.00 94.38 170 ILE A CA 1
ATOM 1363 C C . ILE A 1 170 ? -3.460 13.483 -3.853 1.00 94.38 170 ILE A C 1
ATOM 1365 O O . ILE A 1 170 ? -3.887 14.572 -3.446 1.00 94.38 170 ILE A O 1
ATOM 1369 N N . PRO A 1 171 ? -3.908 12.937 -5.001 1.00 93.69 171 PRO A N 1
ATOM 1370 C CA . PRO A 1 171 ? -4.834 13.653 -5.878 1.00 93.69 171 PRO A CA 1
ATOM 1371 C C . PRO A 1 171 ? -6.264 13.685 -5.321 1.00 93.69 171 PRO A C 1
ATOM 1373 O O . PRO A 1 171 ? -6.969 14.677 -5.482 1.00 93.69 171 PRO A O 1
ATOM 1376 N N . PHE A 1 172 ? -6.687 12.623 -4.638 1.00 94.44 172 PHE A N 1
ATOM 1377 C CA . PHE A 1 172 ? -7.994 12.487 -3.995 1.00 94.44 172 PHE A CA 1
ATOM 1378 C C . PHE A 1 172 ? -7.913 11.403 -2.915 1.00 94.44 172 PHE A C 1
ATOM 1380 O O . PHE A 1 172 ? -7.019 10.561 -2.961 1.00 94.44 172 PHE A O 1
ATOM 1387 N N . LEU A 1 173 ? -8.855 11.396 -1.972 1.00 93.44 173 LEU A N 1
ATOM 1388 C CA . LEU A 1 173 ? -9.051 10.257 -1.073 1.00 93.44 173 LEU A CA 1
ATOM 1389 C C . LEU A 1 173 ? -10.333 9.514 -1.448 1.00 93.44 173 LEU A C 1
ATOM 1391 O O . LEU A 1 173 ? -11.268 10.105 -1.994 1.00 93.44 173 LEU A O 1
ATOM 1395 N N . ARG A 1 174 ? -10.388 8.219 -1.146 1.00 92.88 174 ARG A N 1
ATOM 1396 C CA . ARG A 1 174 ? -11.569 7.386 -1.376 1.00 92.88 174 ARG A CA 1
ATOM 1397 C C . ARG A 1 174 ? -11.966 6.674 -0.084 1.00 92.88 174 ARG A C 1
ATOM 1399 O O . ARG A 1 174 ? -11.079 6.185 0.609 1.00 92.88 174 ARG A O 1
ATOM 1406 N N . PRO A 1 175 ? -13.263 6.568 0.253 1.00 88.44 175 PRO A N 1
ATOM 1407 C CA . PRO A 1 175 ? -13.695 5.666 1.315 1.00 88.44 175 PRO A CA 1
ATOM 1408 C C . PRO A 1 175 ? -13.220 4.238 1.031 1.00 88.44 175 PRO A C 1
ATOM 1410 O O . PRO A 1 175 ? -13.243 3.801 -0.130 1.00 88.44 175 PRO A O 1
ATOM 1413 N N . LEU A 1 176 ? -12.806 3.514 2.073 1.00 88.06 176 LEU A N 1
ATOM 1414 C CA . LEU A 1 176 ? -12.339 2.139 1.912 1.00 88.06 176 LEU A CA 1
ATOM 1415 C C . LEU A 1 176 ? -13.419 1.260 1.296 1.00 88.06 176 LEU A C 1
ATOM 1417 O O . LEU A 1 176 ? -14.600 1.351 1.628 1.00 88.06 176 LEU A O 1
ATOM 1421 N N . GLN A 1 177 ? -12.987 0.409 0.374 1.00 84.88 177 GLN A N 1
ATOM 1422 C CA . GLN A 1 177 ? -13.846 -0.552 -0.301 1.00 84.88 177 GLN A CA 1
ATOM 1423 C C . GLN A 1 177 ? -13.742 -1.910 0.399 1.00 84.88 177 GLN A C 1
ATOM 1425 O O . GLN A 1 177 ? -12.684 -2.261 0.933 1.00 84.88 177 GLN A O 1
ATOM 1430 N N . ASN A 1 178 ? -14.834 -2.678 0.359 1.00 85.75 178 ASN A N 1
ATOM 1431 C CA . ASN A 1 178 ? -14.915 -4.046 0.887 1.00 85.75 178 ASN A CA 1
ATOM 1432 C C . ASN A 1 178 ? -14.508 -4.175 2.366 1.00 85.75 178 ASN A C 1
ATOM 1434 O O . ASN A 1 178 ? -13.912 -5.175 2.755 1.00 85.75 178 ASN A O 1
ATOM 1438 N N . VAL A 1 179 ? -14.799 -3.154 3.176 1.00 85.62 179 VAL A N 1
ATOM 1439 C CA . VAL A 1 179 ? -14.548 -3.202 4.620 1.00 85.62 179 VAL A CA 1
ATOM 1440 C C . VAL A 1 179 ? -15.488 -4.227 5.244 1.00 85.62 179 VAL A C 1
ATOM 1442 O O . VAL A 1 179 ? -16.701 -4.168 5.039 1.00 85.62 179 VAL A O 1
ATOM 1445 N N . THR A 1 180 ? -14.926 -5.182 5.977 1.00 83.81 180 THR A N 1
ATOM 1446 C CA . THR A 1 180 ? -15.709 -6.199 6.695 1.00 83.81 180 THR A CA 1
ATOM 1447 C C . THR A 1 180 ? -16.010 -5.737 8.117 1.00 83.81 180 THR A C 1
ATOM 1449 O O . THR A 1 180 ? -15.224 -4.988 8.689 1.00 83.81 180 THR A O 1
ATOM 1452 N N . GLU A 1 181 ? -17.098 -6.219 8.726 1.00 81.50 181 GLU A N 1
ATOM 1453 C CA . GLU A 1 181 ? -17.412 -5.899 10.132 1.00 81.50 181 GLU A CA 1
ATOM 1454 C C . GLU A 1 181 ? -16.245 -6.258 11.064 1.00 81.50 181 GLU A C 1
ATOM 1456 O O . GLU A 1 181 ? -15.827 -5.454 11.887 1.00 81.50 181 GLU A O 1
ATOM 1461 N N . LYS A 1 182 ? -15.620 -7.420 10.833 1.00 80.12 182 LYS A N 1
ATOM 1462 C CA . LYS A 1 182 ? -14.427 -7.868 11.563 1.00 80.12 182 LYS A CA 1
ATOM 1463 C C . LYS A 1 182 ? -13.264 -6.874 11.460 1.00 80.12 182 LYS A C 1
ATOM 1465 O O . LYS A 1 182 ? -12.510 -6.714 12.412 1.00 80.12 182 LYS A O 1
ATOM 1470 N N . GLU A 1 183 ? -13.086 -6.235 10.305 1.00 79.88 183 GLU A N 1
ATOM 1471 C CA . GLU A 1 183 ? -12.045 -5.220 10.106 1.00 79.88 183 GLU A CA 1
ATOM 1472 C C . GLU A 1 183 ? -12.353 -3.943 10.898 1.00 79.88 183 GLU A C 1
ATOM 1474 O O . GLU A 1 183 ? -11.439 -3.358 11.479 1.00 79.88 183 GLU A O 1
ATOM 1479 N N . ILE A 1 184 ? -13.628 -3.545 10.963 1.00 80.38 184 ILE A N 1
ATOM 1480 C CA . ILE A 1 184 ? -14.085 -2.401 11.763 1.00 80.38 184 ILE A CA 1
ATOM 1481 C C . ILE A 1 184 ? -13.861 -2.686 13.249 1.00 80.38 184 ILE A C 1
ATOM 1483 O O . ILE A 1 184 ? -13.185 -1.906 13.913 1.00 80.38 184 ILE A O 1
ATOM 1487 N N . GLU A 1 185 ? -14.349 -3.822 13.753 1.00 79.44 185 GLU A N 1
ATOM 1488 C CA . GLU A 1 185 ? -14.192 -4.233 15.154 1.00 79.44 185 GLU A CA 1
ATOM 1489 C C . GLU A 1 185 ? -12.716 -4.350 15.556 1.00 79.44 185 GLU A C 1
ATOM 1491 O O . GLU A 1 185 ? -12.320 -3.882 16.625 1.00 79.44 185 GLU A O 1
ATOM 1496 N N . ALA A 1 186 ? -11.879 -4.936 14.692 1.00 72.69 186 ALA A N 1
ATOM 1497 C CA . ALA A 1 186 ? -10.442 -5.031 14.927 1.00 72.69 186 ALA A CA 1
ATOM 1498 C C . ALA A 1 186 ? -9.785 -3.647 14.972 1.00 72.69 186 ALA A C 1
ATOM 1500 O O . ALA A 1 186 ? -8.974 -3.391 15.859 1.00 72.69 186 ALA A O 1
ATOM 1501 N N . ALA A 1 187 ? -10.146 -2.743 14.053 1.00 74.38 187 ALA A N 1
ATOM 1502 C CA . ALA A 1 187 ? -9.663 -1.369 14.095 1.00 74.38 187 ALA A CA 1
ATOM 1503 C C . ALA A 1 187 ? -10.075 -0.694 15.408 1.00 74.38 187 ALA A C 1
ATOM 1505 O O . ALA A 1 187 ? -9.211 -0.218 16.138 1.00 74.38 187 ALA A O 1
ATOM 1506 N N . GLU A 1 188 ? -11.365 -0.688 15.745 1.00 78.19 188 GLU A N 1
ATOM 1507 C CA . GLU A 1 188 ? -11.872 -0.030 16.953 1.00 78.19 188 GLU A CA 1
ATOM 1508 C C . GLU A 1 188 ? -11.235 -0.589 18.227 1.00 78.19 188 GLU A C 1
ATOM 1510 O O . GLU A 1 188 ? -10.769 0.194 19.050 1.00 78.19 188 GLU A O 1
ATOM 1515 N N . THR A 1 189 ? -11.107 -1.913 18.345 1.00 74.06 189 THR A N 1
ATOM 1516 C CA . THR A 1 189 ? -10.460 -2.562 19.495 1.00 74.06 189 THR A CA 1
ATOM 1517 C C . THR A 1 189 ? -9.006 -2.113 19.637 1.00 74.06 189 THR A C 1
ATOM 1519 O O . THR A 1 189 ? -8.610 -1.634 20.699 1.00 74.06 189 THR A O 1
ATOM 1522 N N . SER A 1 190 ? -8.215 -2.192 18.560 1.00 68.62 190 SER A N 1
ATOM 1523 C CA . SER A 1 190 ? -6.797 -1.819 18.609 1.00 68.62 190 SER A CA 1
ATOM 1524 C C . SER A 1 190 ? -6.587 -0.331 18.905 1.00 68.62 190 SER A C 1
ATOM 1526 O O . SER A 1 190 ? -5.634 0.038 19.593 1.00 68.62 190 SER A O 1
ATOM 1528 N N . TRP A 1 191 ? -7.468 0.541 18.409 1.00 73.75 191 TRP A N 1
ATOM 1529 C CA . TRP A 1 191 ? -7.405 1.972 18.714 1.00 73.75 191 TRP A CA 1
ATOM 1530 C C . TRP A 1 191 ? -7.824 2.275 20.153 1.00 73.75 191 TRP A C 1
ATOM 1532 O O . TRP A 1 191 ? -7.162 3.074 20.813 1.00 73.75 191 TRP A O 1
ATOM 1542 N N . SER A 1 192 ? -8.871 1.622 20.662 1.00 70.25 192 SER A N 1
ATOM 1543 C CA . SER A 1 192 ? -9.303 1.752 22.056 1.00 70.25 192 SER A CA 1
ATOM 1544 C C . SER A 1 192 ? -8.218 1.310 23.040 1.00 70.25 192 SER A C 1
ATOM 1546 O O . SER A 1 192 ? -7.974 2.011 24.019 1.00 70.25 192 SER A O 1
ATOM 1548 N N . GLU A 1 193 ? -7.520 0.206 22.765 1.00 71.25 193 GLU A N 1
ATOM 1549 C CA . GLU A 1 193 ? -6.379 -0.244 23.572 1.00 71.25 193 GLU A CA 1
ATOM 1550 C C . GLU A 1 193 ? -5.233 0.775 23.559 1.00 71.25 193 GLU A C 1
ATOM 1552 O O . GLU A 1 193 ? -4.708 1.133 24.613 1.00 71.25 193 GLU A O 1
ATOM 1557 N N . TRP A 1 194 ? -4.864 1.296 22.386 1.00 70.00 194 TRP A N 1
ATOM 1558 C CA . TRP A 1 194 ? -3.787 2.283 22.275 1.00 70.00 194 TRP A CA 1
ATOM 1559 C C . TRP A 1 194 ? -4.117 3.600 22.992 1.00 70.00 194 TRP A C 1
ATOM 1561 O O . TRP A 1 194 ? -3.284 4.130 23.730 1.00 70.00 194 TRP A O 1
ATOM 1571 N N . LEU A 1 195 ? -5.342 4.110 22.833 1.00 67.38 195 LEU A N 1
ATOM 1572 C CA . LEU A 1 195 ? -5.798 5.306 23.546 1.00 67.38 195 LEU A CA 1
ATOM 1573 C C . LEU A 1 195 ? -5.811 5.085 25.065 1.00 67.38 195 LEU A C 1
ATOM 1575 O O . LEU A 1 195 ? -5.452 5.993 25.812 1.00 67.38 195 LEU A O 1
ATOM 1579 N N . ALA A 1 196 ? -6.142 3.876 25.529 1.00 67.44 196 ALA A N 1
ATOM 1580 C CA . ALA A 1 196 ? -6.056 3.527 26.945 1.00 67.44 196 ALA A CA 1
ATOM 1581 C C . ALA A 1 196 ? -4.606 3.539 27.473 1.00 67.44 196 ALA A C 1
ATOM 1583 O O . ALA A 1 196 ? -4.382 3.909 28.623 1.00 67.44 196 ALA A O 1
ATOM 1584 N N . VAL A 1 197 ? -3.613 3.194 26.643 1.00 66.25 197 VAL A N 1
ATOM 1585 C CA . VAL A 1 197 ? -2.184 3.329 26.993 1.00 66.25 197 VAL A CA 1
ATOM 1586 C C . VAL A 1 197 ? -1.764 4.800 27.068 1.00 66.25 197 VAL A C 1
ATOM 1588 O O . VAL A 1 197 ? -0.985 5.173 27.945 1.00 66.25 197 VAL A O 1
ATOM 1591 N N . GLN A 1 198 ? -2.296 5.659 26.195 1.00 54.75 198 GLN A N 1
ATOM 1592 C CA . GLN A 1 198 ? -2.061 7.105 26.267 1.00 54.75 198 GLN A CA 1
ATOM 1593 C C . GLN A 1 198 ? -2.655 7.717 27.550 1.00 54.75 198 GLN A C 1
ATOM 1595 O O . GLN A 1 198 ? -2.036 8.588 28.162 1.00 54.75 198 GLN A O 1
ATOM 1600 N N . ASP A 1 199 ? -3.812 7.225 27.997 1.00 57.00 199 ASP A N 1
ATOM 1601 C CA . ASP A 1 199 ? -4.477 7.665 29.231 1.00 57.00 199 ASP A CA 1
ATOM 1602 C C . ASP A 1 199 ? -3.630 7.396 30.498 1.00 57.00 199 ASP A C 1
ATOM 1604 O O . ASP A 1 199 ? -3.688 8.140 31.482 1.00 57.00 199 ASP A O 1
ATOM 1608 N N . TRP A 1 200 ? -2.717 6.413 30.463 1.00 55.84 200 TRP A N 1
ATOM 1609 C CA . TRP A 1 200 ? -1.764 6.161 31.558 1.00 55.84 200 TRP A CA 1
ATOM 1610 C C . TRP A 1 200 ? -0.787 7.319 31.809 1.00 55.84 200 TRP A C 1
ATOM 1612 O O . TRP A 1 200 ? -0.217 7.404 32.898 1.00 55.84 200 TRP A O 1
ATOM 1622 N N . MET A 1 201 ? -0.612 8.230 30.847 1.00 51.91 201 MET A N 1
ATOM 1623 C CA . MET A 1 201 ? 0.226 9.424 30.998 1.00 51.91 201 MET A CA 1
ATOM 1624 C C . MET A 1 201 ? -0.504 10.611 31.651 1.00 51.91 201 MET A C 1
ATOM 1626 O O . MET A 1 201 ? 0.131 11.634 31.905 1.00 51.91 201 MET A O 1
ATOM 1630 N N . LEU A 1 202 ? -1.807 10.488 31.940 1.00 52.31 202 LEU A N 1
ATOM 1631 C CA . LEU A 1 202 ? -2.636 11.544 32.541 1.00 52.31 202 LEU A CA 1
ATOM 1632 C C . LEU A 1 202 ? -3.420 11.087 33.795 1.00 52.31 202 LEU A C 1
ATOM 1634 O O . LEU A 1 202 ? -3.992 11.925 34.490 1.00 52.31 202 LEU A O 1
ATOM 1638 N N . GLY A 1 203 ? -3.425 9.786 34.125 1.00 54.56 203 GLY A N 1
ATOM 1639 C CA . GLY A 1 203 ? -4.113 9.227 35.301 1.00 54.56 203 GLY A CA 1
ATOM 1640 C C . GLY A 1 203 ? -3.283 9.181 36.605 1.00 54.56 203 GLY A C 1
ATOM 1641 O O . GLY A 1 203 ? -2.080 9.442 36.593 1.00 54.56 203 GLY A O 1
ATOM 1642 N N . PRO A 1 204 ? -3.871 8.755 37.749 1.00 53.41 204 PRO A N 1
ATOM 1643 C CA . PRO A 1 204 ? -3.206 8.684 39.068 1.00 53.41 204 PRO A CA 1
ATOM 1644 C C . PRO A 1 204 ? -1.924 7.829 39.143 1.00 53.41 204 PRO A C 1
ATOM 1646 O O . PRO A 1 204 ? -1.258 7.805 40.173 1.00 53.41 204 PRO A O 1
ATOM 1649 N N . ARG A 1 205 ? -1.597 7.089 38.076 1.00 49.47 205 ARG A N 1
ATOM 1650 C CA . ARG A 1 205 ? -0.420 6.215 37.949 1.00 49.47 205 ARG A CA 1
ATOM 1651 C C . ARG A 1 205 ? 0.722 6.850 37.137 1.00 49.47 205 ARG A C 1
ATOM 1653 O O . ARG A 1 205 ? 1.694 6.159 36.844 1.00 49.47 205 ARG A O 1
ATOM 1660 N N . ALA A 1 206 ? 0.620 8.131 36.769 1.00 52.25 206 ALA A N 1
ATOM 1661 C CA . ALA A 1 206 ? 1.680 8.847 36.064 1.00 52.25 206 ALA A CA 1
ATOM 1662 C C . ALA A 1 206 ? 2.985 8.880 36.900 1.00 52.25 206 ALA A C 1
ATOM 1664 O O . ALA A 1 206 ? 2.922 9.137 38.111 1.00 52.25 206 ALA A O 1
ATOM 1665 N N . PRO A 1 207 ? 4.174 8.661 36.298 1.00 50.75 207 PRO A N 1
ATOM 1666 C CA . PRO A 1 207 ? 5.452 8.770 37.000 1.00 50.75 207 PRO A CA 1
ATOM 1667 C C . PRO A 1 207 ? 5.652 10.214 37.483 1.00 50.75 207 PRO A C 1
ATOM 1669 O O . PRO A 1 207 ? 5.967 11.106 36.701 1.00 50.75 207 PRO A O 1
ATOM 1672 N N . GLY A 1 208 ? 5.404 10.451 38.772 1.00 55.62 208 GLY A N 1
ATOM 1673 C CA . GLY A 1 208 ? 5.442 11.778 39.399 1.00 55.62 208 GLY A CA 1
ATOM 1674 C C . GLY A 1 208 ? 4.235 12.099 40.287 1.00 55.62 208 GLY A C 1
ATOM 1675 O O . GLY A 1 208 ? 4.334 12.983 41.131 1.00 55.62 208 GLY A O 1
ATOM 1676 N N . ALA A 1 209 ? 3.124 11.360 40.175 1.00 52.41 209 ALA A N 1
ATOM 1677 C CA . ALA A 1 209 ? 1.943 11.577 41.022 1.00 52.41 209 ALA A CA 1
ATOM 1678 C C . ALA A 1 209 ? 2.139 11.126 42.489 1.00 52.41 209 ALA A C 1
ATOM 1680 O O . ALA A 1 209 ? 1.400 11.551 43.372 1.00 52.41 209 ALA A O 1
ATOM 1681 N N . ALA A 1 210 ? 3.158 10.305 42.766 1.00 50.41 210 ALA A N 1
ATOM 1682 C CA . ALA A 1 210 ? 3.461 9.747 44.088 1.00 50.41 210 ALA A CA 1
ATOM 1683 C C . ALA A 1 210 ? 4.686 10.411 44.751 1.00 50.41 210 ALA A C 1
ATOM 1685 O O . ALA A 1 210 ? 5.601 9.721 45.194 1.00 50.41 210 ALA A O 1
ATOM 1686 N N . GLY A 1 211 ? 4.747 11.747 44.768 1.00 51.19 211 GLY A N 1
ATOM 1687 C CA . GLY A 1 211 ? 5.943 12.454 45.243 1.00 51.19 211 GLY A CA 1
ATOM 1688 C C . GLY A 1 211 ? 5.734 13.804 45.921 1.00 51.19 211 GLY A C 1
ATOM 1689 O O . GLY A 1 211 ? 6.685 14.573 45.961 1.00 51.19 211 GLY A O 1
ATOM 1690 N N . ASN A 1 212 ? 4.537 14.135 46.423 1.00 46.41 212 ASN A N 1
ATOM 1691 C CA . ASN A 1 212 ? 4.380 15.353 47.235 1.00 46.41 212 ASN A CA 1
ATOM 1692 C C . ASN A 1 212 ? 3.208 15.317 48.231 1.00 46.41 212 ASN A C 1
ATOM 1694 O O . ASN A 1 212 ? 2.542 16.321 48.469 1.00 46.41 212 ASN A O 1
ATOM 1698 N N . ALA A 1 213 ? 2.938 14.146 48.802 1.00 48.78 213 ALA A N 1
ATOM 1699 C CA . ALA A 1 213 ? 1.957 13.989 49.870 1.00 48.78 213 ALA A CA 1
ATOM 1700 C C . ALA A 1 213 ? 2.555 13.184 51.027 1.00 48.78 213 ALA A C 1
ATOM 1702 O O . ALA A 1 213 ? 1.976 12.193 51.436 1.00 48.78 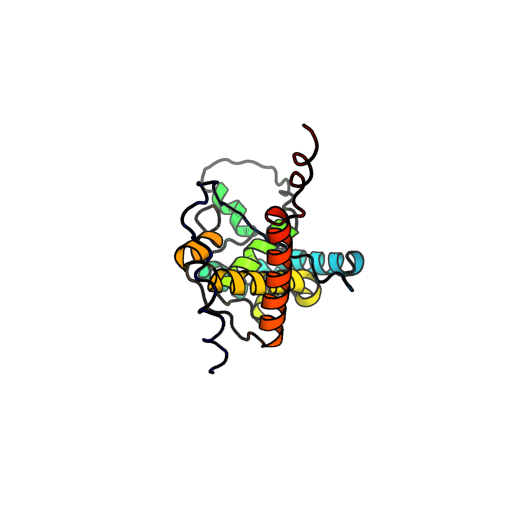213 ALA A O 1
ATOM 1703 N N . ASP A 1 214 ? 3.731 13.591 51.508 1.00 46.84 214 ASP A N 1
ATOM 1704 C CA . ASP A 1 214 ? 4.255 13.190 52.816 1.00 46.84 214 ASP A CA 1
ATOM 1705 C C . ASP A 1 214 ? 5.278 14.232 53.293 1.00 46.84 214 ASP A C 1
ATOM 1707 O O . ASP A 1 214 ? 6.383 14.316 52.760 1.00 46.84 214 ASP A O 1
ATOM 1711 N N . GLY A 1 215 ? 4.910 15.016 54.314 1.00 42.31 215 GLY A N 1
ATOM 1712 C CA . GLY A 1 215 ? 5.875 15.740 55.150 1.00 42.31 215 GLY A CA 1
ATOM 1713 C C . GLY A 1 215 ? 5.588 17.222 55.406 1.00 42.31 215 GLY A C 1
ATOM 1714 O O . GLY A 1 215 ? 6.054 18.058 54.646 1.00 42.31 215 GLY A O 1
ATOM 1715 N N . VAL A 1 216 ? 4.876 17.474 56.517 1.00 37.66 216 VAL A N 1
ATOM 1716 C CA . VAL A 1 216 ? 5.028 18.564 57.520 1.00 37.66 216 VAL A CA 1
ATOM 1717 C C . VAL A 1 216 ? 5.245 20.001 57.037 1.00 37.66 216 VAL A C 1
ATOM 1719 O O . VAL A 1 216 ? 6.353 20.327 56.565 1.00 37.66 216 VAL A O 1
#

pLDDT: mean 72.28, std 23.67, range [25.38, 98.38]

Organism: Stachybotrys chartarum (strain CBS 109288 / IBT 7711) (NCBI:txid1280523)

Sequence (216 aa):
MYVFAAFLMDYDLIRWEQIPSVGWTLKLIIIQPMQESQFDIFDWYPKFQACLQHFLDHGQHSKPVQAVAAFVNIRLPAQRGLAMASDGAAASNRNSLSLQPSVIVVPYIRRLVATGFDSPAVLHGFFGDEWPQGIGAFHESERRNYLFASKSDNWLKVKNAYDMEDGQTIPFLRPLQNVTEKEIEAAETSWSEWLAVQDWMLGPRAPGAAGNADGV

Solvent-accessible surface area (backbone atoms only — not comparable to full-atom values): 13426 Å² total; per-residue (Å²): 142,75,79,83,65,73,79,70,74,78,66,85,81,68,77,86,84,77,74,81,92,67,86,79,76,66,84,70,77,70,75,65,80,66,74,72,90,77,71,53,65,79,72,32,47,62,29,29,49,50,15,51,50,33,22,70,77,45,13,63,74,34,70,71,41,44,52,50,28,61,71,55,38,49,84,50,79,84,53,63,64,59,72,63,59,76,58,90,69,95,71,96,67,90,70,74,77,80,69,53,71,67,73,62,51,52,62,53,47,50,51,24,42,42,51,52,57,61,48,71,71,49,43,32,53,40,20,34,92,43,24,67,70,28,46,32,68,60,48,54,45,47,50,40,51,50,55,47,42,67,73,76,50,55,70,68,61,49,49,58,74,60,41,48,78,95,80,29,44,54,82,60,76,39,79,77,71,89,75,46,70,69,56,51,53,50,35,53,51,56,50,52,54,52,52,54,58,58,47,48,72,76,43,92,76,25,97,70,68,86,73,85,87,82,82,136

Secondary structure (DSSP, 8-state):
--SSSTTSSS-TT--TT--------------PPP-GGG--HHHHHHHHHHHHHHHHHTGGGSHHHHHHHHHTT---GGGTTTTTSSS-------------HHHHHHHHHHHHHHHT---HHHHHHHH-TTHHHHTHHHHHHHHHHHHHHHHHS-HHHHHHHT--STT-------PPSS--HHHHHHHHHHHHHHHHHHHTTTSTTSTTSSSSSS--